Protein AF-A0A9P1GK70-F1 (afdb_monomer_lite)

Sequence (331 aa):
MDWARSKFSSMKSAGFKAVKWSSSSTKEGAVSAPHPIPPGKENMPCPINGMFLSKEAEEAKNELENDPDIVKEKQHFSEQALVMAPMAPPTSFIPMQVIHGAHTPSEATRRLVEKVGMEKLRRFTGLFYERCFVDPHLDQFIAEHSEPHAERFANWIAEKLGFGTPWTQERRTRPKRYPKKFMHFGDETMQVSHDRSTAHFAAWYSPKREAQHMGQKFQPEDARNWMRLHFWAARETGLYDEHPDFMDYYERFIGHFVSIYSSKSPPFTRESARWSADPENLQRYHQAGNRMDILGKNIDQELLLLPAEERSYTGSRHDNPLWPYNREALR

pLDDT: mean 81.15, std 21.69, range [26.2, 98.81]

Foldseek 3Di:
DDDDDDDDDDDDDDDDDDDDDDDDDDDDDDDDDPDDDPPPCPPPDDVVLPQAPPPVLVVLLVLLCPQPQNVVLVCVVPDDDDDADDDDDPPDQDFFDADPLHTDAHPVLLVLDVQCDLVLQLQLLVQLVVLLCQALLSVLLPQDSPDSRSNLVSQVSNVSNPNPRSNVVCLVCVVVVDPFDWDDRNPDIDGAPSDDSRSQQCSLQRPSDDPVRRSPFDELLNLLLSLLSSLLSCVVSCCCPSRVSNVLVVLLVSLQVVCSRYQLNSLCSVVSNVLSVDVVSVVVCVVVSNYHPCPPDDSVVVLVVGDPQSSPDRHSPDPDSCGPRPCVVVD

Radius of gyration: 23.43 Å; chains: 1; bounding box: 73×50×62 Å

Structure (mmCIF, N/CA/C/O backbone):
data_AF-A0A9P1GK70-F1
#
_entry.id   AF-A0A9P1GK70-F1
#
loop_
_atom_site.group_PDB
_atom_site.id
_atom_site.type_symbol
_atom_site.label_atom_id
_atom_site.label_alt_id
_atom_site.label_comp_id
_atom_site.label_asym_id
_atom_site.label_entity_id
_atom_site.label_seq_id
_atom_site.pdbx_PDB_ins_code
_atom_site.Cartn_x
_atom_site.Cartn_y
_atom_site.Cartn_z
_atom_site.occupancy
_atom_site.B_iso_or_equiv
_atom_site.auth_seq_id
_atom_site.auth_comp_id
_atom_site.auth_asym_id
_atom_site.auth_atom_id
_atom_site.pdbx_PDB_model_num
ATOM 1 N N . MET A 1 1 ? -17.581 -27.622 -21.144 1.00 38.41 1 MET A N 1
ATOM 2 C CA . MET A 1 1 ? -17.265 -27.451 -19.707 1.00 38.41 1 MET A CA 1
ATOM 3 C C . MET A 1 1 ? -18.360 -26.569 -19.139 1.00 38.41 1 MET A C 1
ATOM 5 O O . MET A 1 1 ? -18.236 -25.353 -19.091 1.00 38.41 1 MET A O 1
ATOM 9 N N . ASP A 1 2 ? -19.485 -27.223 -18.859 1.00 36.84 2 ASP A N 1
ATOM 10 C CA . ASP A 1 2 ? -20.796 -26.647 -18.569 1.00 36.84 2 ASP A CA 1
ATOM 11 C C . ASP A 1 2 ? -21.064 -26.656 -17.067 1.00 36.84 2 ASP A C 1
ATOM 13 O O . ASP A 1 2 ? -21.679 -27.580 -16.538 1.00 36.84 2 ASP A O 1
ATOM 17 N N . TRP A 1 3 ? -20.590 -25.627 -16.365 1.00 26.20 3 TRP A N 1
ATOM 18 C CA . TRP A 1 3 ? -20.937 -25.422 -14.959 1.00 26.20 3 TRP A CA 1
ATOM 19 C C . TRP A 1 3 ? -20.797 -23.951 -14.545 1.00 26.20 3 TRP A C 1
ATOM 21 O O . TRP A 1 3 ? -19.926 -23.622 -13.757 1.00 26.20 3 TRP A O 1
ATOM 31 N N . ALA A 1 4 ? -21.608 -23.041 -15.111 1.00 32.78 4 ALA A N 1
ATOM 32 C CA . ALA A 1 4 ? -21.798 -21.681 -14.555 1.00 32.78 4 ALA A CA 1
ATOM 33 C C . ALA A 1 4 ? -22.953 -20.875 -15.202 1.00 32.78 4 ALA A C 1
ATOM 35 O O . ALA A 1 4 ? -22.825 -19.678 -15.453 1.00 32.78 4 ALA A O 1
ATOM 36 N N . ARG A 1 5 ? -24.110 -21.487 -15.490 1.00 34.25 5 ARG A N 1
ATOM 37 C CA . ARG A 1 5 ? -25.327 -20.738 -15.877 1.00 34.25 5 ARG A CA 1
ATOM 38 C C . ARG A 1 5 ? -26.573 -21.326 -15.229 1.00 34.25 5 ARG A C 1
ATOM 40 O O . ARG A 1 5 ? -27.332 -22.024 -15.883 1.00 34.25 5 ARG A O 1
ATOM 47 N N . SER A 1 6 ? -26.794 -21.041 -13.950 1.00 30.48 6 SER A N 1
ATOM 48 C CA . SER A 1 6 ? -28.139 -21.073 -13.360 1.00 30.48 6 SER A CA 1
ATOM 49 C C . SER A 1 6 ? -28.103 -20.512 -11.944 1.00 30.48 6 SER A C 1
ATOM 51 O O . SER A 1 6 ? -27.596 -21.170 -11.041 1.00 30.48 6 SER A O 1
ATOM 53 N N . LYS A 1 7 ? -28.616 -19.288 -11.788 1.00 36.09 7 LYS A N 1
ATOM 54 C CA . LYS A 1 7 ? -29.364 -18.751 -10.634 1.00 36.09 7 LYS A CA 1
ATOM 55 C C . LYS A 1 7 ? -29.235 -17.234 -10.646 1.00 36.09 7 LYS A C 1
ATOM 57 O O . LYS A 1 7 ? -28.286 -16.712 -10.097 1.00 36.09 7 LYS A O 1
ATOM 62 N N . PHE A 1 8 ? -30.175 -16.555 -11.297 1.00 31.02 8 PHE A N 1
ATOM 63 C CA . PHE A 1 8 ? -30.737 -15.267 -10.867 1.00 31.02 8 PHE A CA 1
ATOM 64 C C . PHE A 1 8 ? -31.883 -14.924 -11.827 1.00 31.02 8 PHE A C 1
ATOM 66 O O . PHE A 1 8 ? -31.759 -14.133 -12.753 1.00 31.02 8 PHE A O 1
ATOM 73 N N . SER A 1 9 ? -33.010 -15.607 -11.642 1.00 30.14 9 SER A N 1
ATOM 74 C CA . SER A 1 9 ? -34.296 -15.187 -12.193 1.00 30.14 9 SER A CA 1
ATOM 75 C C . SER A 1 9 ? -35.381 -15.678 -11.250 1.00 30.14 9 SER A C 1
ATOM 77 O O . SER A 1 9 ? -35.743 -16.848 -11.286 1.00 30.14 9 SER A O 1
ATOM 79 N N . SER A 1 10 ? -35.793 -14.812 -10.324 1.00 32.03 10 SER A N 1
ATOM 80 C CA . SER A 1 10 ? -37.139 -14.760 -9.740 1.00 32.03 10 SER A CA 1
ATOM 81 C C . SER A 1 10 ? -37.108 -13.878 -8.492 1.00 32.03 10 SER A C 1
ATOM 83 O O . SER A 1 10 ? -36.739 -14.329 -7.414 1.00 32.03 10 SER A O 1
ATOM 85 N N . MET A 1 11 ? -37.498 -12.614 -8.649 1.00 31.23 11 MET A N 1
ATOM 86 C CA . MET A 1 11 ? -38.238 -11.874 -7.625 1.00 31.23 11 MET A CA 1
ATOM 87 C C . MET A 1 11 ? -38.873 -10.656 -8.298 1.00 31.23 11 MET A C 1
ATOM 89 O O . MET A 1 11 ? -38.269 -9.599 -8.460 1.00 31.23 11 MET A O 1
ATOM 93 N N . LYS A 1 12 ? -40.102 -10.858 -8.781 1.00 32.91 12 LYS A N 1
ATOM 94 C CA . LYS A 1 12 ? -40.994 -9.792 -9.231 1.00 32.91 12 LYS A CA 1
ATOM 95 C C . LYS A 1 12 ? -41.753 -9.225 -8.028 1.00 32.91 12 LYS A C 1
ATOM 97 O O . LYS A 1 12 ? -42.258 -9.977 -7.204 1.00 32.91 12 LYS A O 1
ATOM 102 N N . SER A 1 13 ? -41.873 -7.898 -8.038 1.00 37.56 13 SER A N 1
ATOM 103 C CA . SER A 1 13 ? -43.011 -7.097 -7.567 1.00 37.56 13 SER A CA 1
ATOM 104 C C . SER A 1 13 ? -43.531 -7.325 -6.141 1.00 37.56 13 SER A C 1
ATOM 106 O O . SER A 1 13 ? -44.441 -8.121 -5.922 1.00 37.56 13 SER A O 1
ATOM 108 N N . ALA A 1 14 ? -43.094 -6.468 -5.218 1.00 34.09 14 ALA A N 1
ATOM 109 C CA . ALA A 1 14 ? -43.912 -6.038 -4.087 1.00 34.09 14 ALA A CA 1
ATOM 110 C C . ALA A 1 14 ? -44.027 -4.506 -4.127 1.00 34.09 14 ALA A C 1
ATOM 112 O O . ALA A 1 14 ? -43.024 -3.794 -4.160 1.00 34.09 14 ALA A O 1
ATOM 113 N N . GLY A 1 15 ? -45.263 -4.014 -4.230 1.00 33.22 15 GLY A N 1
ATOM 114 C CA . GLY A 1 15 ? -45.589 -2.600 -4.391 1.00 33.22 15 GLY A CA 1
ATOM 115 C C . GLY A 1 15 ? -45.274 -1.766 -3.150 1.00 33.22 15 GLY A C 1
ATOM 116 O O . GLY A 1 15 ? -45.684 -2.103 -2.041 1.00 33.22 15 GLY A O 1
ATOM 117 N N . PHE A 1 16 ? -44.605 -0.635 -3.359 1.00 30.20 16 PHE A N 1
ATOM 118 C CA . PHE A 1 16 ? -44.442 0.400 -2.344 1.00 30.20 16 PHE A CA 1
ATOM 119 C C . PHE A 1 16 ? -45.663 1.328 -2.345 1.00 30.20 16 PHE A C 1
ATOM 121 O O . PHE A 1 16 ? -45.935 2.022 -3.324 1.00 30.20 16 PHE A O 1
ATOM 128 N N . LYS A 1 17 ? -46.400 1.350 -1.229 1.00 34.56 17 LYS A N 1
ATOM 129 C CA . LYS A 1 17 ? -47.364 2.413 -0.919 1.00 34.56 17 LYS A CA 1
ATOM 130 C C . LYS A 1 17 ? -46.597 3.621 -0.380 1.00 34.56 17 LYS A C 1
ATOM 132 O O . LYS A 1 17 ? -45.796 3.483 0.539 1.00 34.56 17 LYS A O 1
ATOM 137 N N . ALA A 1 18 ? -46.867 4.798 -0.938 1.00 33.56 18 ALA A N 1
ATOM 138 C CA . ALA A 1 18 ? -46.331 6.062 -0.451 1.00 33.56 18 ALA A CA 1
ATOM 139 C C . ALA A 1 18 ? -46.864 6.363 0.961 1.00 33.56 18 ALA A C 1
ATOM 141 O O . ALA A 1 18 ? -48.073 6.493 1.164 1.00 33.56 18 ALA A O 1
ATOM 142 N N . VAL A 1 19 ? -45.958 6.485 1.932 1.00 34.78 19 VAL A N 1
ATOM 143 C CA . VAL A 1 19 ? -46.264 6.967 3.282 1.00 34.78 19 VAL A CA 1
ATOM 144 C C . VAL A 1 19 ? -46.173 8.492 3.263 1.00 34.78 19 VAL A C 1
ATOM 146 O O . VAL A 1 19 ? -45.113 9.056 3.004 1.00 34.78 19 VAL A O 1
ATOM 149 N N . LYS A 1 20 ? -47.300 9.167 3.512 1.00 33.44 20 LYS A N 1
ATOM 150 C CA . LYS A 1 20 ? -47.340 10.612 3.773 1.00 33.44 20 LYS A CA 1
ATOM 151 C C . LYS A 1 20 ? -46.686 10.885 5.126 1.00 33.44 20 LYS A C 1
ATOM 153 O O . LYS A 1 20 ? -47.154 10.380 6.142 1.00 33.44 20 LYS A O 1
ATOM 158 N N . TRP A 1 21 ? -45.642 11.704 5.131 1.00 29.02 21 TRP A N 1
ATOM 159 C CA . TRP A 1 21 ? -45.018 12.207 6.350 1.00 29.02 21 TRP A CA 1
ATOM 160 C C . TRP A 1 21 ? -45.688 13.531 6.733 1.00 29.02 21 TRP A C 1
ATOM 162 O O . TRP A 1 21 ? -45.595 14.514 6.000 1.00 29.02 21 TRP A O 1
ATOM 172 N N . SER A 1 22 ? -46.428 13.541 7.842 1.00 34.69 22 SER A N 1
ATOM 173 C CA . SER A 1 22 ? -46.956 14.764 8.449 1.00 34.69 22 SER A CA 1
ATOM 174 C C . SER A 1 22 ? -45.917 15.327 9.413 1.00 34.69 22 SER A C 1
ATOM 176 O O . SER A 1 22 ? -45.564 14.669 10.391 1.00 34.69 22 SER A O 1
ATOM 178 N N . SER A 1 23 ? -45.444 16.543 9.161 1.00 33.72 23 SER A N 1
ATOM 179 C CA . SER A 1 23 ? -44.551 17.274 10.057 1.00 33.72 23 SER A CA 1
ATOM 180 C C . SER A 1 23 ? -45.315 17.757 11.295 1.00 33.72 23 SER A C 1
ATOM 182 O O . SER A 1 23 ? -46.017 18.768 11.239 1.00 33.72 23 SER A O 1
ATOM 184 N N . SER A 1 24 ? -45.187 17.047 12.417 1.00 36.94 24 SER A N 1
ATOM 185 C CA . SER A 1 24 ? -45.578 17.567 13.729 1.00 36.94 24 SER A CA 1
ATOM 186 C C . SER A 1 24 ? -44.394 18.294 14.364 1.00 36.94 24 SER A C 1
ATOM 188 O O . SER A 1 24 ? -43.374 17.684 14.672 1.00 36.94 24 SER A O 1
ATOM 190 N N . SER A 1 25 ? -44.556 19.601 14.557 1.00 42.66 25 SER A N 1
ATOM 191 C CA . SER A 1 25 ? -43.716 20.454 15.398 1.00 42.66 25 SER A CA 1
ATOM 192 C C . SER A 1 25 ? -43.613 19.876 16.817 1.00 42.66 25 SER A C 1
ATOM 194 O O . SER A 1 25 ? -44.620 19.758 17.517 1.00 42.66 25 SER A O 1
ATOM 196 N N . THR A 1 26 ? -42.399 19.526 17.246 1.00 38.50 26 THR A N 1
ATOM 197 C CA . THR A 1 26 ? -42.085 19.201 18.643 1.00 38.50 26 THR A CA 1
ATOM 198 C C . THR A 1 26 ? -41.192 20.274 19.244 1.00 38.50 26 THR A C 1
ATOM 200 O O . THR A 1 26 ? -40.171 20.653 18.678 1.00 38.50 26 THR A O 1
ATOM 203 N N . LYS A 1 27 ? -41.641 20.747 20.405 1.00 42.03 27 LYS A N 1
ATOM 204 C CA . LYS A 1 27 ? -40.999 21.696 21.311 1.00 42.03 27 LYS A CA 1
ATOM 205 C C . LYS A 1 27 ? -39.596 21.228 21.711 1.00 42.03 27 LYS A C 1
ATOM 207 O O . LYS A 1 27 ? -39.387 20.036 21.926 1.00 42.03 27 LYS A O 1
ATOM 212 N N . GLU A 1 28 ? -38.688 22.188 21.857 1.00 42.91 28 GLU A N 1
ATOM 213 C CA . GLU A 1 28 ? -37.341 22.025 22.407 1.00 42.91 28 GLU A CA 1
ATOM 214 C C . GLU A 1 28 ? -37.408 21.418 23.816 1.00 42.91 28 GLU A C 1
ATOM 216 O O . GLU A 1 28 ? -37.731 22.085 24.798 1.00 42.91 28 GLU A O 1
ATOM 221 N N . GLY A 1 29 ? -37.148 20.115 23.900 1.00 36.81 29 GLY A N 1
ATOM 222 C CA . GLY A 1 29 ? -36.834 19.419 25.139 1.00 36.81 29 GLY A CA 1
ATOM 223 C C . GLY A 1 29 ? -35.322 19.281 25.249 1.00 36.81 29 GLY A C 1
ATOM 224 O O . GLY A 1 29 ? -34.674 18.863 24.291 1.00 36.81 29 GLY A O 1
ATOM 225 N N . ALA A 1 30 ? -34.764 19.637 26.405 1.00 44.16 30 ALA A N 1
ATOM 226 C CA . ALA A 1 30 ? -33.358 19.421 26.719 1.00 44.16 30 ALA A CA 1
ATOM 227 C C . ALA A 1 30 ? -32.992 17.943 26.488 1.00 44.16 30 ALA A C 1
ATOM 229 O O . ALA A 1 30 ? -33.536 17.044 27.131 1.00 44.16 30 ALA A O 1
ATOM 230 N N . VAL A 1 31 ? -32.102 17.700 25.527 1.00 39.62 31 VAL A N 1
ATOM 231 C 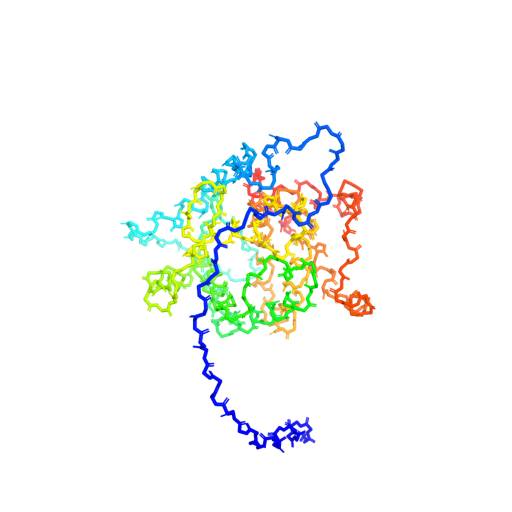CA . VAL A 1 31 ? -31.654 16.360 25.145 1.00 39.62 31 VAL A CA 1
ATOM 232 C C . VAL A 1 31 ? -30.729 15.838 26.244 1.00 39.62 31 VAL A C 1
ATOM 234 O O . VAL A 1 31 ? -29.629 16.346 26.441 1.00 39.62 31 VAL A O 1
ATOM 237 N N . SER A 1 32 ? -31.202 14.839 26.990 1.00 43.12 32 SER A N 1
ATOM 238 C CA . SER A 1 32 ? -30.398 14.086 27.956 1.00 43.12 32 SER A CA 1
ATOM 239 C C . SER A 1 32 ? -29.319 13.277 27.223 1.00 43.12 32 SER A C 1
ATOM 241 O O . SER A 1 32 ? -29.583 12.720 26.155 1.00 43.12 32 SER A O 1
ATOM 243 N N . ALA A 1 33 ? -28.102 13.228 27.772 1.00 49.41 33 ALA A N 1
ATOM 244 C CA . ALA A 1 33 ? -26.997 12.475 27.183 1.00 49.41 33 ALA A CA 1
ATOM 245 C C . ALA A 1 33 ? -27.344 10.970 27.097 1.00 49.41 33 ALA A C 1
ATOM 247 O O . ALA A 1 33 ? -27.871 10.413 28.060 1.00 49.41 33 ALA A O 1
ATOM 248 N N . PRO A 1 34 ? -27.031 10.278 25.986 1.00 59.84 34 PRO A N 1
ATOM 249 C CA . PRO A 1 34 ? -27.441 8.889 25.743 1.00 59.84 34 PRO A CA 1
ATOM 250 C C . PRO A 1 34 ? -26.696 7.836 26.591 1.00 59.84 34 PRO A C 1
ATOM 252 O O . PRO A 1 34 ? -26.803 6.642 26.316 1.00 59.84 34 PRO A O 1
ATOM 255 N N . HIS A 1 35 ? -25.935 8.242 27.611 1.00 55.00 35 HIS A N 1
ATOM 256 C CA . HIS A 1 35 ? -25.178 7.350 28.488 1.00 55.00 35 HIS A CA 1
ATOM 257 C C . HIS A 1 35 ? -25.138 7.876 29.937 1.00 55.00 35 HIS A C 1
ATOM 259 O O . HIS A 1 35 ? -25.219 9.088 30.151 1.00 55.00 35 HIS A O 1
ATOM 265 N N . PRO A 1 36 ? -24.969 6.998 30.947 1.00 68.00 36 PRO A N 1
ATOM 266 C CA . PRO A 1 36 ? -24.839 7.411 32.343 1.00 68.00 36 PRO A CA 1
ATOM 267 C C . PRO A 1 36 ? -23.639 8.350 32.532 1.00 68.00 36 PRO A C 1
ATOM 269 O O . PRO A 1 36 ? -22.527 8.035 32.107 1.00 68.00 36 PRO A O 1
ATOM 272 N N . ILE A 1 37 ? -23.857 9.504 33.164 1.00 60.09 37 ILE A N 1
ATOM 273 C CA . ILE A 1 37 ? -22.785 10.426 33.562 1.00 60.09 37 ILE A CA 1
ATOM 274 C C . ILE A 1 37 ? -22.319 10.006 34.967 1.00 60.09 37 ILE A C 1
ATOM 276 O O . ILE A 1 37 ? -23.167 9.854 35.848 1.00 60.09 37 ILE A O 1
ATOM 280 N N . PRO A 1 38 ? -21.012 9.776 35.202 1.00 72.44 38 PRO A N 1
ATOM 281 C CA . PRO A 1 38 ? -20.502 9.455 36.532 1.00 72.44 38 PRO A CA 1
ATOM 282 C C . PRO A 1 38 ? -20.856 10.551 37.554 1.00 72.44 38 PRO A C 1
ATOM 284 O O . PRO A 1 38 ? -20.782 11.730 37.193 1.00 72.44 38 PRO A O 1
ATOM 287 N N . PRO A 1 39 ? -21.173 10.195 38.816 1.00 75.12 39 PRO A N 1
ATOM 288 C CA . PRO A 1 39 ? -21.492 11.171 39.856 1.00 75.12 39 PRO A CA 1
ATOM 289 C C . PRO A 1 39 ? -20.395 12.236 39.996 1.00 75.12 39 PRO A C 1
ATOM 291 O O . PRO A 1 39 ? -19.219 11.897 40.158 1.00 75.12 39 PRO A O 1
ATOM 294 N N . GLY A 1 40 ? -20.770 13.515 39.928 1.00 81.12 40 GLY A N 1
ATOM 295 C CA . GLY A 1 40 ? -19.860 14.662 40.035 1.00 81.12 40 GLY A CA 1
ATOM 296 C C . GLY A 1 40 ? -19.351 15.231 38.702 1.00 81.12 40 GLY A C 1
ATOM 297 O O . GLY A 1 40 ? -18.450 16.073 38.710 1.00 81.12 40 GLY A O 1
ATOM 298 N N . LYS A 1 41 ? -19.882 14.784 37.554 1.00 70.56 41 LYS A N 1
ATOM 299 C CA . LYS A 1 41 ? -19.530 15.287 36.205 1.00 70.56 41 LYS A CA 1
ATOM 300 C C . LYS A 1 41 ? -20.712 15.879 35.423 1.00 70.56 41 LYS A C 1
ATOM 302 O O . LYS A 1 41 ? -20.596 16.100 34.222 1.00 70.56 41 LYS A O 1
ATOM 307 N N . GLU A 1 42 ? -21.824 16.183 36.083 1.00 83.00 42 GLU A N 1
ATOM 308 C CA . GLU A 1 42 ? -23.116 16.539 35.475 1.00 83.00 42 GLU A CA 1
ATOM 309 C C . GLU A 1 42 ? -23.111 17.872 34.701 1.00 83.00 42 GLU A C 1
ATOM 311 O O . GLU A 1 42 ? -23.977 18.088 33.860 1.00 83.00 42 GLU A O 1
ATOM 316 N N . ASN A 1 43 ? -22.111 18.732 34.929 1.00 64.50 43 ASN A N 1
ATOM 317 C CA . ASN A 1 43 ? -21.939 20.022 34.243 1.00 64.50 43 ASN A CA 1
ATOM 318 C C . ASN A 1 43 ? -20.648 20.106 33.409 1.00 64.50 43 ASN A C 1
ATOM 320 O O . ASN A 1 43 ? -20.290 21.180 32.926 1.00 64.50 43 ASN A O 1
ATOM 324 N N . MET A 1 44 ? -19.910 19.001 33.271 1.00 53.16 44 MET A N 1
ATOM 325 C CA . MET A 1 44 ? -18.724 18.967 32.418 1.00 53.16 44 MET A CA 1
ATOM 326 C C . MET A 1 44 ? -19.175 18.806 30.960 1.00 53.16 44 MET A C 1
ATOM 328 O O . MET A 1 44 ? -20.021 17.949 30.692 1.00 53.16 44 MET A O 1
ATOM 332 N N . PRO A 1 45 ? -18.631 19.588 30.007 1.00 48.31 45 PRO A N 1
ATOM 333 C CA . PRO A 1 45 ? -18.913 19.372 28.595 1.00 48.31 45 PRO A CA 1
ATOM 334 C C . PRO A 1 45 ? -18.576 17.921 28.248 1.00 48.31 45 PRO A C 1
ATOM 336 O O . PRO A 1 45 ? -17.517 17.412 28.622 1.00 48.31 45 PRO A O 1
ATOM 339 N N . CYS A 1 46 ? -19.516 17.235 27.593 1.00 47.62 46 CYS A N 1
ATOM 340 C CA . CYS A 1 46 ? -19.343 15.837 27.230 1.00 47.62 46 CYS A CA 1
ATOM 341 C C . CYS A 1 46 ? -18.038 15.704 26.422 1.00 47.62 46 CYS A C 1
ATOM 343 O O . CYS A 1 46 ? -17.909 16.388 25.404 1.00 47.62 46 CYS A O 1
ATOM 345 N N . PRO A 1 47 ? -17.072 14.857 26.830 1.00 48.88 47 PRO A N 1
ATOM 346 C CA . PRO A 1 47 ? -15.766 14.769 26.169 1.00 48.88 47 PRO A CA 1
ATOM 347 C C . PRO A 1 47 ? -15.860 14.319 24.701 1.00 48.88 47 PRO A C 1
ATOM 349 O O . PRO A 1 47 ? -14.905 14.466 23.949 1.00 48.88 47 PRO A O 1
ATOM 352 N N . ILE A 1 48 ? -17.027 13.826 24.274 1.00 48.75 48 ILE A N 1
ATOM 353 C CA . ILE A 1 48 ? -17.325 13.472 22.883 1.00 48.75 48 ILE A CA 1
ATOM 354 C C . ILE A 1 48 ? -17.514 14.716 21.990 1.00 48.75 48 ILE A C 1
ATOM 356 O O . ILE A 1 48 ? -17.207 14.651 20.806 1.00 48.75 48 ILE A O 1
ATOM 360 N N . ASN A 1 49 ? -17.921 15.869 22.537 1.00 41.25 49 ASN A N 1
ATOM 361 C CA . ASN A 1 49 ? -18.093 17.115 21.769 1.00 41.25 49 ASN A CA 1
ATOM 362 C C . ASN A 1 49 ? -16.819 17.975 21.683 1.00 41.25 49 ASN A C 1
ATOM 364 O O . ASN A 1 49 ? -16.871 19.092 21.182 1.00 41.25 49 ASN A O 1
ATOM 368 N N . GLY A 1 50 ? -15.682 17.468 22.168 1.00 41.34 50 GLY A N 1
ATOM 369 C CA . GLY A 1 50 ? -14.409 18.188 22.217 1.00 41.34 50 GLY A CA 1
ATOM 370 C C . GLY A 1 50 ? -13.246 17.407 21.618 1.00 41.34 50 GLY A C 1
ATOM 371 O O . GLY A 1 50 ? -12.125 17.545 22.104 1.00 41.34 50 GLY A O 1
ATOM 372 N N . MET A 1 51 ? -13.482 16.580 20.590 1.00 44.06 51 MET A N 1
ATOM 373 C CA . MET A 1 51 ? -12.390 16.086 19.743 1.00 44.06 51 MET A CA 1
ATOM 374 C C . MET A 1 51 ? -11.871 17.237 18.876 1.00 44.06 51 MET A C 1
ATOM 376 O O . MET A 1 51 ? -12.079 17.267 17.666 1.00 44.06 51 MET A O 1
ATOM 380 N N . PHE A 1 52 ? -11.177 18.191 19.494 1.00 50.22 52 PHE A N 1
ATOM 381 C CA . PHE A 1 52 ? -10.142 18.923 18.777 1.00 50.22 52 PHE A CA 1
ATOM 382 C C . PHE A 1 52 ? -9.229 17.880 18.123 1.00 50.22 52 PHE A C 1
ATOM 384 O O . PHE A 1 52 ? -8.979 16.828 18.726 1.00 50.22 52 PHE A O 1
ATOM 391 N N . LEU A 1 53 ? -8.763 18.132 16.895 1.00 56.38 53 LEU A N 1
ATOM 392 C CA . LEU A 1 53 ? -7.668 17.343 16.336 1.00 56.38 53 LEU A CA 1
ATOM 393 C C . LEU A 1 53 ? -6.584 17.302 17.407 1.00 56.38 53 LEU A C 1
ATOM 395 O O . LEU A 1 53 ? -6.093 18.349 17.830 1.00 56.38 53 LEU A O 1
ATOM 399 N N . SER A 1 54 ? -6.290 16.110 17.930 1.00 69.31 54 SER A N 1
ATOM 400 C CA . SER A 1 54 ? -5.229 16.006 18.915 1.00 69.31 54 SER A CA 1
ATOM 401 C C . SER A 1 54 ? -3.958 16.532 18.255 1.00 69.31 54 SER A C 1
ATOM 403 O O . SER A 1 54 ? -3.800 16.442 17.032 1.00 69.31 54 SER A O 1
ATOM 405 N N . LYS A 1 55 ? -3.051 17.112 19.038 1.00 77.25 55 LYS A N 1
ATOM 406 C CA . LYS A 1 55 ? -1.789 17.618 18.492 1.00 77.25 55 LYS A CA 1
ATOM 407 C C . LYS A 1 55 ? -1.078 16.535 17.665 1.00 77.25 55 LYS A C 1
ATOM 409 O O . LYS A 1 55 ? -0.528 16.831 16.609 1.00 77.25 55 LYS A O 1
ATOM 414 N N . GLU A 1 56 ? -1.193 15.271 18.080 1.00 73.56 56 GLU A N 1
ATOM 415 C CA . GLU A 1 56 ? -0.666 14.131 17.328 1.00 73.56 56 GLU A CA 1
ATOM 416 C C . GLU A 1 56 ? -1.337 13.944 15.957 1.00 73.56 56 GLU A C 1
ATOM 418 O O . GLU A 1 56 ? -0.667 13.557 15.002 1.00 73.56 56 GLU A O 1
ATOM 423 N N . ALA A 1 57 ? -2.639 14.205 15.826 1.00 73.69 57 ALA A N 1
ATOM 424 C CA . ALA A 1 57 ? -3.355 14.096 14.557 1.00 73.69 57 ALA A CA 1
ATOM 425 C C . ALA A 1 57 ? -3.013 15.222 13.573 1.00 73.69 57 ALA A C 1
ATOM 427 O O . ALA A 1 57 ? -2.929 14.987 12.365 1.00 73.69 57 ALA A O 1
ATOM 428 N N . GLU A 1 58 ? -2.792 16.435 14.077 1.00 79.25 58 GLU A N 1
ATOM 429 C CA . GLU A 1 58 ? -2.333 17.550 13.252 1.00 79.25 58 GLU A CA 1
ATOM 430 C C . GLU A 1 58 ? -0.892 17.316 12.776 1.00 79.25 58 GLU A C 1
ATOM 432 O O . GLU A 1 58 ? -0.605 17.434 11.586 1.00 79.25 58 GLU A O 1
ATOM 437 N N . GLU A 1 59 ? -0.005 16.862 13.666 1.00 82.19 59 GLU A N 1
ATOM 438 C CA . GLU A 1 59 ? 1.351 16.428 13.311 1.00 82.19 59 GLU A CA 1
ATOM 439 C C . GLU A 1 59 ? 1.327 15.277 12.296 1.00 82.19 59 GLU A C 1
ATOM 441 O O . GLU A 1 59 ? 2.048 15.312 11.302 1.00 82.19 59 GLU A O 1
ATOM 446 N N . ALA A 1 60 ? 0.446 14.290 12.480 1.00 76.12 60 ALA A N 1
ATOM 447 C CA . ALA A 1 60 ? 0.253 13.174 11.557 1.00 76.12 60 ALA A CA 1
ATOM 448 C C . ALA A 1 60 ? -0.153 13.618 10.152 1.00 76.12 60 ALA A C 1
ATOM 450 O O . ALA A 1 60 ? 0.390 13.135 9.154 1.00 76.12 60 ALA A O 1
ATOM 451 N N . LYS A 1 61 ? -1.128 14.524 10.079 1.00 81.88 61 LYS A N 1
ATOM 452 C CA . LYS A 1 61 ? -1.587 15.113 8.827 1.00 81.88 61 LYS A CA 1
ATOM 453 C C . LYS A 1 61 ? -0.460 15.912 8.178 1.00 81.88 61 LYS A C 1
ATOM 455 O O . LYS A 1 61 ? -0.211 15.723 6.992 1.00 81.88 61 LYS A O 1
ATOM 460 N N . ASN A 1 62 ? 0.255 16.728 8.949 1.00 84.31 62 ASN A N 1
ATOM 461 C CA . ASN A 1 62 ? 1.378 17.521 8.460 1.00 84.31 62 ASN A CA 1
ATOM 462 C C . ASN A 1 62 ? 2.518 16.636 7.934 1.00 84.31 62 ASN A C 1
ATOM 464 O O . ASN A 1 62 ? 3.055 16.915 6.867 1.00 84.31 62 ASN A O 1
ATOM 468 N N . GLU A 1 63 ? 2.873 15.548 8.620 1.00 83.12 63 GLU A N 1
ATOM 469 C CA . GLU A 1 63 ? 3.862 14.577 8.130 1.00 83.12 63 GLU A CA 1
ATOM 470 C C . GLU A 1 63 ? 3.438 13.964 6.792 1.00 83.12 63 GLU A C 1
ATOM 472 O O . GLU A 1 63 ? 4.235 13.910 5.857 1.00 83.12 63 GLU A O 1
ATOM 477 N N . LEU A 1 64 ? 2.172 13.549 6.680 1.00 82.75 64 LEU A N 1
ATOM 478 C CA . LEU A 1 64 ? 1.631 12.983 5.449 1.00 82.75 64 LEU A CA 1
ATOM 479 C C . LEU A 1 64 ? 1.602 14.027 4.323 1.00 82.75 64 LEU A C 1
ATOM 481 O O . LEU A 1 64 ? 1.953 13.738 3.186 1.00 82.75 64 LEU A O 1
ATOM 485 N N . GLU A 1 65 ? 1.196 15.260 4.608 1.00 85.88 65 GLU A N 1
ATOM 486 C CA . GLU A 1 65 ? 1.110 16.322 3.605 1.00 85.88 65 GLU A CA 1
ATOM 487 C C . GLU A 1 65 ? 2.472 16.803 3.095 1.00 85.88 65 GLU A C 1
ATOM 489 O O . GLU A 1 65 ? 2.530 17.279 1.956 1.00 85.88 65 GLU A O 1
ATOM 494 N N . ASN A 1 66 ? 3.523 16.649 3.907 1.00 87.31 66 ASN A N 1
ATOM 495 C CA . ASN A 1 66 ? 4.902 17.031 3.599 1.00 87.31 66 ASN A CA 1
ATOM 496 C C . ASN A 1 66 ? 5.768 15.873 3.076 1.00 87.31 66 ASN A C 1
ATOM 498 O O . ASN A 1 66 ? 6.936 16.091 2.749 1.00 87.31 66 ASN A O 1
ATOM 502 N N . ASP A 1 67 ? 5.228 14.656 2.975 1.00 88.94 67 ASP A N 1
ATOM 503 C CA . ASP A 1 67 ? 5.949 13.526 2.394 1.00 88.94 67 ASP A CA 1
ATOM 504 C C . ASP A 1 67 ? 6.374 13.841 0.939 1.00 88.94 67 ASP A C 1
ATOM 506 O O . ASP A 1 67 ? 5.542 14.300 0.147 1.00 88.94 67 ASP A O 1
ATOM 510 N N . PRO A 1 68 ? 7.638 13.597 0.541 1.00 84.00 68 PRO A N 1
ATOM 511 C CA . PRO A 1 68 ? 8.129 13.958 -0.789 1.00 84.00 68 PRO A CA 1
ATOM 512 C C . PRO A 1 68 ? 7.316 13.368 -1.950 1.00 84.00 68 PRO A C 1
ATOM 514 O O . PRO A 1 68 ? 7.124 14.035 -2.971 1.00 84.00 68 PRO A O 1
ATOM 517 N N . ASP A 1 69 ? 6.805 12.140 -1.810 1.00 83.81 69 ASP A N 1
ATOM 518 C CA . ASP A 1 69 ? 5.961 11.496 -2.819 1.00 83.81 69 ASP A CA 1
ATOM 519 C C . ASP A 1 69 ? 4.579 12.166 -2.917 1.00 83.81 69 ASP A C 1
ATOM 521 O O . ASP A 1 69 ? 4.006 12.240 -4.007 1.00 83.81 69 ASP A O 1
ATOM 525 N N . ILE A 1 70 ? 4.044 12.677 -1.803 1.00 82.38 70 ILE A N 1
ATOM 526 C CA . ILE A 1 70 ? 2.778 13.432 -1.742 1.00 82.38 70 ILE A CA 1
ATOM 527 C C . ILE A 1 70 ? 2.954 14.850 -2.287 1.00 82.38 70 ILE A C 1
ATOM 529 O O . ILE A 1 70 ? 2.127 15.321 -3.072 1.00 82.38 70 ILE A O 1
ATOM 533 N N . VAL A 1 71 ? 4.044 15.522 -1.924 1.00 85.44 71 VAL A N 1
ATOM 534 C CA . VAL A 1 71 ? 4.366 16.867 -2.409 1.00 85.44 71 VAL A CA 1
ATOM 535 C C . VAL A 1 71 ? 4.546 16.858 -3.928 1.00 85.44 71 VAL A C 1
ATOM 537 O O . VAL A 1 71 ? 3.923 17.675 -4.611 1.00 85.44 71 VAL A O 1
ATOM 540 N N . LYS A 1 72 ? 5.296 15.894 -4.488 1.00 82.31 72 LYS A N 1
ATOM 541 C CA . LYS A 1 72 ? 5.450 15.758 -5.950 1.00 82.31 72 LYS A CA 1
ATOM 542 C C . LYS A 1 72 ? 4.109 15.521 -6.658 1.00 82.31 72 LYS A C 1
ATOM 544 O O . LYS A 1 72 ? 3.863 16.123 -7.703 1.00 82.31 72 LYS A O 1
ATOM 549 N N . GLU A 1 73 ? 3.214 14.708 -6.085 1.00 81.31 73 GLU A N 1
ATOM 550 C CA . GLU A 1 73 ? 1.856 14.499 -6.622 1.00 81.31 73 GLU A CA 1
ATOM 551 C C . GLU A 1 73 ? 1.023 15.795 -6.645 1.00 81.31 73 GLU A C 1
ATOM 553 O O . GLU A 1 73 ? 0.227 15.999 -7.564 1.00 81.31 73 GLU A O 1
ATOM 558 N N . LYS A 1 74 ? 1.191 16.678 -5.650 1.00 81.69 74 LYS A N 1
ATOM 559 C CA . LYS A 1 74 ? 0.532 17.997 -5.611 1.00 81.69 74 LYS A CA 1
ATOM 560 C C . LYS A 1 74 ? 1.159 18.978 -6.610 1.00 81.69 74 LYS A C 1
ATOM 562 O O . LYS A 1 74 ? 0.434 19.728 -7.254 1.00 81.69 74 LYS A O 1
ATOM 567 N N . GLN A 1 75 ? 2.478 18.949 -6.793 1.00 80.25 75 GLN A N 1
ATOM 568 C CA . GLN A 1 75 ? 3.191 19.824 -7.735 1.00 80.25 75 GLN A CA 1
ATOM 569 C C . GLN A 1 75 ? 2.919 19.479 -9.205 1.00 80.25 75 GLN A C 1
ATOM 571 O O . GLN A 1 75 ? 2.839 20.380 -10.035 1.00 80.25 75 GLN A O 1
ATOM 576 N N . HIS A 1 76 ? 2.681 18.204 -9.535 1.00 66.81 76 HIS A N 1
ATOM 577 C CA . HIS A 1 76 ? 2.283 17.778 -10.888 1.00 66.81 76 HIS A CA 1
ATOM 578 C C . HIS A 1 76 ? 0.944 18.386 -11.358 1.00 66.81 76 HIS A C 1
ATOM 580 O O . HIS A 1 76 ? 0.613 18.367 -12.546 1.00 66.81 76 HIS A O 1
ATOM 586 N N . PHE A 1 77 ? 0.160 18.964 -10.441 1.00 59.53 77 PHE A N 1
ATOM 587 C CA . PHE A 1 77 ? -1.004 19.775 -10.793 1.00 59.53 77 PHE A CA 1
ATOM 588 C C . PHE A 1 77 ? -0.633 21.150 -11.382 1.00 59.53 77 PHE A C 1
ATOM 590 O O . PHE A 1 77 ? -1.486 21.752 -12.031 1.00 59.53 77 PHE A O 1
ATOM 597 N N . SER A 1 78 ? 0.608 21.613 -11.191 1.00 50.59 78 SER A N 1
ATOM 598 C CA . SER A 1 78 ? 1.090 22.955 -11.544 1.00 50.59 78 SER A CA 1
ATOM 599 C C . SER A 1 78 ? 1.983 22.996 -12.790 1.00 50.59 78 SER A C 1
ATOM 601 O O . SER A 1 78 ? 1.919 23.977 -13.522 1.00 50.59 78 SER A O 1
ATOM 603 N N . GLU A 1 79 ? 2.783 21.965 -13.082 1.00 47.00 79 GLU A N 1
ATOM 604 C CA . GLU A 1 79 ? 3.735 21.987 -14.208 1.00 47.00 79 GLU A CA 1
ATOM 605 C C . GLU A 1 79 ? 3.888 20.608 -14.873 1.00 47.00 79 GLU A C 1
ATOM 607 O O . GLU A 1 79 ? 3.934 19.577 -14.202 1.00 47.00 79 GLU A O 1
ATOM 612 N N . GLN A 1 80 ? 3.979 20.588 -16.209 1.00 41.06 80 GLN A N 1
ATOM 613 C CA . GLN A 1 80 ? 4.330 19.407 -17.005 1.00 41.06 80 GLN A CA 1
ATOM 614 C C . GLN A 1 80 ? 5.673 19.637 -17.703 1.00 41.06 80 GLN A C 1
ATOM 616 O O . GLN A 1 80 ? 5.768 20.481 -18.591 1.00 41.06 80 GLN A O 1
ATOM 621 N N . ALA A 1 81 ? 6.680 18.828 -17.375 1.00 36.19 81 ALA A N 1
ATOM 622 C CA . ALA A 1 81 ? 7.851 18.629 -18.223 1.00 36.19 81 ALA A CA 1
ATOM 623 C C . ALA A 1 81 ? 8.306 17.163 -18.145 1.00 36.19 81 ALA A C 1
ATOM 625 O O . ALA A 1 81 ? 8.581 16.633 -17.070 1.00 36.19 81 ALA A O 1
ATOM 626 N N . LEU A 1 82 ? 8.343 16.504 -19.304 1.00 37.75 82 LEU A N 1
ATOM 627 C CA . LEU A 1 82 ? 8.824 15.137 -19.494 1.00 37.75 82 LEU A CA 1
ATOM 628 C C . LEU A 1 82 ? 10.351 15.150 -19.625 1.00 37.75 82 LEU A C 1
ATOM 630 O O . LEU A 1 82 ? 10.881 15.805 -20.519 1.00 37.75 82 LEU A O 1
ATOM 634 N N . VAL A 1 83 ? 11.050 14.379 -18.791 1.00 37.38 83 VAL A N 1
ATOM 635 C CA . VAL A 1 83 ? 12.473 14.066 -18.984 1.00 37.38 83 VAL A CA 1
ATOM 636 C C . VAL A 1 83 ? 12.588 12.566 -19.229 1.00 37.38 83 VAL A C 1
ATOM 638 O O . VAL A 1 83 ? 12.158 11.765 -18.402 1.00 37.38 83 VAL A O 1
ATOM 641 N N . MET A 1 84 ? 13.130 12.180 -20.386 1.00 34.12 84 MET A N 1
ATOM 642 C CA . MET A 1 84 ? 13.367 10.779 -20.742 1.00 34.12 84 MET A CA 1
ATOM 643 C C . MET A 1 84 ? 14.808 10.380 -20.408 1.00 34.12 84 MET A C 1
ATOM 645 O O . MET A 1 84 ? 15.748 11.076 -20.783 1.00 34.12 84 MET A O 1
ATOM 649 N N . ALA A 1 85 ? 14.970 9.244 -19.729 1.00 42.28 85 ALA A N 1
ATOM 650 C CA . ALA A 1 85 ? 16.259 8.626 -19.421 1.00 42.28 85 ALA A CA 1
ATOM 651 C C . ALA A 1 85 ? 16.535 7.419 -20.351 1.00 42.28 85 ALA A C 1
ATOM 653 O O . ALA A 1 85 ? 15.585 6.806 -20.847 1.00 42.28 85 ALA A O 1
ATOM 654 N N . PRO A 1 86 ? 17.811 7.064 -20.602 1.00 39.41 86 PRO A N 1
ATOM 655 C CA . PRO A 1 86 ? 18.189 6.029 -21.565 1.00 39.41 86 PRO A CA 1
ATOM 656 C C . PRO A 1 86 ? 17.930 4.585 -21.089 1.00 39.41 86 PRO A C 1
ATOM 658 O O . PRO A 1 86 ? 17.734 4.305 -19.908 1.00 39.41 86 PRO A O 1
ATOM 661 N N . MET A 1 87 ? 17.917 3.671 -22.065 1.00 40.88 87 MET A N 1
ATOM 662 C CA . MET A 1 87 ? 17.430 2.285 -21.990 1.00 40.88 87 MET A CA 1
ATOM 663 C C . MET A 1 87 ? 18.377 1.292 -21.293 1.00 40.88 87 MET A C 1
ATOM 665 O O . MET A 1 87 ? 19.579 1.310 -21.539 1.00 40.88 87 MET A O 1
ATOM 669 N N . ALA A 1 88 ? 17.804 0.323 -20.563 1.00 43.03 88 ALA A N 1
ATOM 670 C CA . ALA A 1 88 ? 18.479 -0.900 -20.106 1.00 43.03 88 ALA A CA 1
ATOM 671 C C . ALA A 1 88 ? 17.865 -2.175 -20.756 1.00 43.03 88 ALA A C 1
ATOM 673 O O . ALA A 1 88 ? 16.658 -2.182 -21.042 1.00 43.03 88 ALA A O 1
ATOM 674 N N . PRO A 1 89 ? 18.666 -3.232 -21.019 1.00 40.66 89 PRO A N 1
ATOM 675 C CA . PRO A 1 89 ? 18.215 -4.526 -21.558 1.00 40.66 89 PRO A CA 1
ATOM 676 C C . PRO A 1 89 ? 17.560 -5.433 -20.481 1.00 40.66 89 PRO A C 1
ATOM 678 O O . PRO A 1 89 ? 17.667 -5.128 -19.294 1.00 40.66 89 PRO A O 1
ATOM 681 N N . PRO A 1 90 ? 16.846 -6.522 -20.852 1.00 52.72 90 PRO A N 1
ATOM 682 C CA . PRO A 1 90 ? 15.977 -7.271 -19.936 1.00 52.72 90 PRO A CA 1
ATOM 683 C C . PRO A 1 90 ? 16.671 -8.466 -19.246 1.00 52.72 90 PRO A C 1
ATOM 685 O O . PRO A 1 90 ? 17.635 -8.998 -19.780 1.00 52.72 90 PRO A O 1
ATOM 688 N N . THR A 1 91 ? 16.102 -8.878 -18.098 1.00 52.94 91 THR A N 1
ATOM 689 C CA . THR A 1 91 ? 16.526 -9.833 -17.029 1.00 52.94 91 THR A CA 1
ATOM 690 C C . THR A 1 91 ? 17.353 -9.267 -15.874 1.00 52.94 91 THR A C 1
ATOM 692 O O . THR A 1 91 ? 17.581 -9.965 -14.887 1.00 52.94 91 THR A O 1
ATOM 695 N N . SER A 1 92 ? 17.783 -8.007 -15.935 1.00 71.69 92 SER A N 1
ATOM 696 C CA . SER A 1 92 ? 18.471 -7.371 -14.812 1.00 71.69 92 SER A CA 1
ATOM 697 C C . SER A 1 92 ? 17.473 -6.893 -13.763 1.00 71.69 92 SER A C 1
ATOM 699 O O . SER A 1 92 ? 16.498 -6.222 -14.099 1.00 71.69 92 SER A O 1
ATOM 701 N N . PHE A 1 93 ? 17.767 -7.177 -12.496 1.00 83.38 93 PHE A N 1
ATOM 702 C CA . PHE A 1 93 ? 17.220 -6.464 -11.345 1.00 83.38 93 PHE A CA 1
ATOM 703 C C . PHE A 1 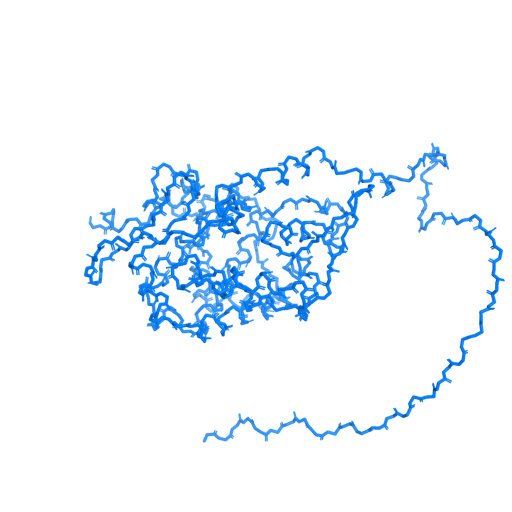93 ? 17.023 -4.971 -11.668 1.00 83.38 93 PHE A C 1
ATOM 705 O O . PHE A 1 93 ? 17.977 -4.275 -12.015 1.00 83.38 93 PHE A O 1
ATOM 712 N N . ILE A 1 94 ? 15.780 -4.485 -11.598 1.00 88.06 94 ILE A N 1
ATOM 713 C CA . ILE A 1 94 ? 15.462 -3.072 -11.846 1.00 88.06 94 ILE A CA 1
ATOM 714 C C . ILE A 1 94 ? 15.584 -2.335 -10.510 1.00 88.06 94 ILE A C 1
ATOM 716 O O . ILE A 1 94 ? 14.784 -2.616 -9.614 1.00 88.06 94 ILE A O 1
ATOM 720 N N . PRO A 1 95 ? 16.563 -1.435 -10.316 1.00 87.12 95 PRO A N 1
ATOM 721 C CA . PRO A 1 95 ? 16.695 -0.696 -9.068 1.00 87.12 95 PRO A CA 1
ATOM 722 C C . PRO A 1 95 ? 15.528 0.280 -8.892 1.00 87.12 95 PRO A C 1
ATOM 724 O O . PRO A 1 95 ? 15.016 0.860 -9.852 1.00 87.12 95 PRO A O 1
ATOM 727 N N . MET A 1 96 ? 15.104 0.474 -7.645 1.00 87.94 96 MET A N 1
ATOM 728 C CA . MET A 1 96 ? 14.127 1.504 -7.312 1.00 87.94 96 MET A CA 1
ATOM 729 C C . MET A 1 96 ? 14.816 2.871 -7.350 1.00 87.94 96 MET A C 1
ATOM 731 O O . MET A 1 96 ? 15.845 3.061 -6.705 1.00 87.94 96 MET A O 1
ATOM 735 N N . GLN A 1 97 ? 14.272 3.818 -8.115 1.00 88.81 97 GLN A N 1
ATOM 736 C CA . GLN A 1 97 ? 14.809 5.176 -8.184 1.00 88.81 97 GLN A CA 1
ATOM 737 C C . GLN A 1 97 ? 14.079 6.053 -7.171 1.00 88.81 97 GLN A C 1
ATOM 739 O O . GLN A 1 97 ? 12.906 6.374 -7.351 1.00 88.81 97 GLN A O 1
ATOM 744 N N . VAL A 1 98 ? 14.780 6.428 -6.103 1.00 86.12 98 VAL A N 1
ATOM 745 C CA . VAL A 1 98 ? 14.278 7.340 -5.072 1.00 86.12 98 VAL A CA 1
ATOM 746 C C . VAL A 1 98 ? 15.158 8.581 -5.081 1.00 86.12 98 VAL A C 1
ATOM 748 O O . VAL A 1 98 ? 16.343 8.513 -4.766 1.00 86.12 98 VAL A O 1
ATOM 751 N N . ILE A 1 99 ? 14.588 9.715 -5.485 1.00 83.38 99 ILE A N 1
ATOM 752 C CA . ILE A 1 99 ? 15.297 10.993 -5.607 1.00 83.38 99 ILE A CA 1
ATOM 753 C C . ILE A 1 99 ? 14.668 11.975 -4.623 1.00 83.38 99 ILE A C 1
ATOM 755 O O . ILE A 1 99 ? 13.491 12.329 -4.764 1.00 83.38 99 ILE A O 1
ATOM 759 N N . HIS A 1 100 ? 15.466 12.412 -3.644 1.00 84.31 100 HIS A N 1
ATOM 760 C CA . HIS A 1 100 ? 15.027 13.240 -2.513 1.00 84.31 100 HIS A CA 1
ATOM 761 C C . HIS A 1 100 ? 13.863 12.604 -1.733 1.00 84.31 100 HIS A C 1
ATOM 763 O O . HIS A 1 100 ? 12.867 13.258 -1.441 1.00 84.31 100 HIS A O 1
ATOM 769 N N . GLY A 1 101 ? 13.962 11.301 -1.453 1.00 79.19 101 GLY A N 1
ATOM 770 C CA . GLY A 1 101 ? 12.963 10.552 -0.681 1.00 79.19 101 GLY A CA 1
ATOM 771 C C . GLY A 1 101 ? 11.688 10.179 -1.442 1.00 79.19 101 GLY A C 1
ATOM 772 O O . GLY A 1 101 ? 10.918 9.373 -0.936 1.00 79.19 101 GLY A O 1
ATOM 773 N N . ALA A 1 102 ? 11.480 10.695 -2.659 1.00 85.44 102 ALA A N 1
ATOM 774 C CA . ALA A 1 102 ? 10.319 10.341 -3.468 1.00 85.44 102 ALA A CA 1
ATOM 775 C C . ALA A 1 102 ? 10.678 9.377 -4.598 1.00 85.44 102 ALA A C 1
ATOM 777 O O . ALA A 1 102 ? 11.716 9.536 -5.255 1.00 85.44 102 ALA A O 1
ATOM 778 N N . HIS A 1 103 ? 9.777 8.442 -4.876 1.00 90.81 103 HIS A N 1
ATOM 779 C CA . HIS A 1 103 ? 9.875 7.561 -6.032 1.00 90.81 103 HIS A CA 1
ATOM 780 C C . HIS A 1 103 ? 9.844 8.354 -7.350 1.00 90.81 103 HIS A C 1
ATOM 782 O O . HIS A 1 103 ? 9.075 9.306 -7.514 1.00 90.81 103 HIS A O 1
ATOM 788 N N . THR A 1 104 ? 10.696 7.952 -8.292 1.00 91.62 104 THR A N 1
ATOM 789 C CA . THR A 1 104 ? 10.729 8.478 -9.659 1.00 91.62 104 THR A CA 1
ATOM 790 C C . THR A 1 104 ? 10.591 7.309 -10.643 1.00 91.62 104 THR A C 1
ATOM 792 O O . THR A 1 104 ? 11.362 6.348 -10.555 1.00 91.62 104 THR A O 1
ATOM 795 N N . PRO A 1 105 ? 9.644 7.352 -11.598 1.00 94.19 105 PRO A N 1
ATOM 796 C CA . PRO A 1 105 ? 9.537 6.318 -12.620 1.00 94.19 105 PRO A CA 1
ATOM 797 C C . PRO A 1 105 ? 10.743 6.340 -13.563 1.00 94.19 105 PRO A C 1
ATOM 799 O O . PRO A 1 105 ? 11.366 7.373 -13.799 1.00 94.19 105 PRO A O 1
ATOM 802 N N . SER A 1 106 ? 11.033 5.190 -14.162 1.00 92.81 106 SER A N 1
ATOM 803 C CA . SER A 1 106 ? 12.065 5.029 -15.184 1.00 92.81 106 SER A CA 1
ATOM 804 C C . SER A 1 106 ? 11.499 4.348 -16.426 1.00 92.81 106 SER A C 1
ATOM 806 O O . SER A 1 106 ? 10.429 3.743 -16.392 1.00 92.81 106 SER A O 1
ATOM 808 N N . GLU A 1 107 ? 12.253 4.375 -17.524 1.00 93.56 107 GLU A N 1
ATOM 809 C CA . GLU A 1 107 ? 11.916 3.612 -18.730 1.00 93.56 107 GLU A CA 1
ATOM 810 C C . GLU A 1 107 ? 11.718 2.115 -18.426 1.00 93.56 107 GLU A C 1
ATOM 812 O O . GLU A 1 107 ? 10.819 1.472 -18.967 1.00 93.56 107 GLU A O 1
ATOM 817 N N . ALA A 1 108 ? 12.529 1.558 -17.521 1.00 93.44 108 ALA A N 1
ATOM 818 C CA . ALA A 1 108 ? 12.434 0.157 -17.129 1.00 93.44 108 ALA A CA 1
ATOM 819 C C . ALA A 1 108 ? 11.128 -0.144 -16.378 1.00 93.44 108 ALA A C 1
ATOM 821 O O . ALA A 1 108 ? 10.451 -1.118 -16.702 1.00 93.44 108 ALA A O 1
ATOM 822 N N . THR A 1 109 ? 10.733 0.707 -15.423 1.00 95.31 109 THR A N 1
ATOM 823 C CA . THR A 1 109 ? 9.470 0.523 -14.684 1.00 95.31 109 THR A CA 1
ATOM 824 C C . THR A 1 109 ? 8.263 0.726 -15.583 1.00 95.31 109 THR A C 1
ATOM 826 O O . THR A 1 109 ? 7.298 -0.025 -15.461 1.00 95.31 109 THR A O 1
ATOM 829 N N . ARG A 1 110 ? 8.346 1.664 -16.538 1.00 96.56 110 ARG A N 1
ATOM 830 C CA . ARG A 1 110 ? 7.293 1.881 -17.533 1.00 96.56 110 ARG A CA 1
ATOM 831 C C . ARG A 1 110 ? 7.056 0.618 -18.354 1.00 96.56 110 ARG A C 1
ATOM 833 O O . ARG A 1 110 ? 5.919 0.182 -18.485 1.00 96.56 110 ARG A O 1
ATOM 840 N N . ARG A 1 111 ? 8.123 -0.027 -18.827 1.00 96.19 111 ARG A N 1
ATOM 841 C CA . ARG A 1 111 ? 8.023 -1.293 -19.573 1.00 96.19 111 ARG A CA 1
ATOM 842 C C . ARG A 1 111 ? 7.428 -2.429 -18.749 1.00 96.19 111 ARG A C 1
ATOM 844 O O . ARG A 1 111 ? 6.727 -3.266 -19.308 1.00 96.19 111 ARG A O 1
ATOM 851 N N . LEU A 1 112 ? 7.706 -2.489 -17.442 1.00 96.12 112 LEU A N 1
ATOM 852 C CA . LEU A 1 112 ? 7.085 -3.492 -16.572 1.00 96.12 112 LEU A CA 1
ATOM 853 C C . LEU A 1 112 ? 5.562 -3.330 -16.562 1.00 96.12 112 LEU A C 1
ATOM 855 O O . LEU A 1 112 ? 4.841 -4.297 -16.793 1.00 96.12 112 LEU A O 1
ATOM 859 N N . VAL A 1 113 ? 5.074 -2.109 -16.339 1.00 97.56 113 VAL A N 1
ATOM 860 C CA . VAL A 1 113 ? 3.630 -1.852 -16.281 1.00 97.56 113 VAL A CA 1
ATOM 861 C C . VAL A 1 113 ? 2.957 -1.890 -17.659 1.00 97.56 113 VAL A C 1
ATOM 863 O O . VAL A 1 113 ? 1.818 -2.337 -17.750 1.00 97.56 113 VAL A O 1
ATOM 866 N N . GLU A 1 114 ? 3.658 -1.535 -18.741 1.00 97.50 114 GLU A N 1
ATOM 867 C CA . GLU A 1 114 ? 3.200 -1.745 -20.126 1.00 97.50 114 GLU A CA 1
ATOM 868 C C . GLU A 1 114 ? 2.937 -3.227 -20.418 1.00 97.50 114 GLU A C 1
ATOM 870 O O . GLU A 1 114 ? 1.906 -3.561 -20.998 1.00 97.50 114 GLU A O 1
ATOM 875 N N . LYS A 1 115 ? 3.841 -4.117 -19.982 1.00 97.31 115 LYS A N 1
ATOM 876 C CA . LYS A 1 115 ? 3.684 -5.570 -20.146 1.00 97.31 115 LYS A CA 1
ATOM 877 C C . LYS A 1 115 ? 2.506 -6.129 -19.350 1.00 97.31 115 LYS A C 1
ATOM 879 O O . LYS A 1 115 ? 1.846 -7.039 -19.835 1.00 97.31 115 LYS A O 1
ATOM 884 N N . VAL A 1 116 ? 2.270 -5.617 -18.141 1.00 98.25 116 VAL A N 1
ATOM 885 C CA . VAL A 1 116 ? 1.128 -6.019 -17.301 1.00 98.25 116 VAL A CA 1
ATOM 886 C C . VAL A 1 116 ? -0.190 -5.513 -17.892 1.00 98.25 116 VAL A C 1
ATOM 888 O O . VAL A 1 116 ? -1.170 -6.250 -17.968 1.00 98.25 116 VAL A O 1
ATOM 891 N N . GLY A 1 117 ? -0.220 -4.254 -18.327 1.00 97.88 117 GLY A N 1
ATOM 892 C CA . GLY A 1 117 ? -1.400 -3.607 -18.886 1.00 97.88 117 GLY A CA 1
ATOM 893 C C . GLY A 1 117 ? -2.438 -3.173 -17.841 1.00 97.88 117 GLY A C 1
ATOM 894 O O . GLY A 1 117 ? -2.580 -3.732 -16.751 1.00 97.88 117 GLY A O 1
ATOM 895 N N . MET A 1 118 ? -3.220 -2.149 -18.194 1.00 98.25 118 MET A N 1
ATOM 896 C CA . MET A 1 118 ? -4.221 -1.554 -17.294 1.00 98.25 118 MET A CA 1
ATOM 897 C C . MET A 1 118 ? -5.368 -2.495 -16.924 1.00 98.25 118 MET A C 1
ATOM 899 O O . MET A 1 118 ? -5.920 -2.382 -15.832 1.00 98.25 118 MET A O 1
ATOM 903 N N . GLU A 1 119 ? -5.759 -3.398 -17.821 1.00 98.38 119 GLU A N 1
ATOM 904 C CA . GLU A 1 119 ? -6.832 -4.357 -17.550 1.00 98.38 119 GLU A CA 1
ATOM 905 C C . GLU A 1 119 ? -6.445 -5.308 -16.412 1.00 98.38 119 GLU A C 1
ATOM 907 O O . GLU A 1 119 ? -7.198 -5.465 -15.449 1.00 98.38 119 GLU A O 1
ATOM 912 N N . LYS A 1 120 ? -5.228 -5.862 -16.474 1.00 98.56 120 LYS A N 1
ATOM 913 C CA . LYS A 1 120 ? -4.681 -6.742 -15.439 1.00 98.56 120 LYS A CA 1
ATOM 914 C C . LYS A 1 120 ? -4.550 -6.009 -14.105 1.00 98.56 120 LYS A C 1
ATOM 916 O O . LYS A 1 120 ? -5.000 -6.540 -13.094 1.00 98.56 120 LYS A O 1
ATOM 921 N N . LEU A 1 121 ? -4.031 -4.772 -14.107 1.00 98.62 121 LEU A N 1
ATOM 922 C CA . LEU A 1 121 ? -3.962 -3.941 -12.897 1.00 98.62 121 LEU A CA 1
ATOM 923 C C . LEU A 1 121 ? -5.341 -3.700 -12.275 1.00 98.62 121 LEU A C 1
ATOM 925 O O . LEU A 1 121 ? -5.479 -3.810 -11.063 1.00 98.62 121 LEU A O 1
ATOM 929 N N . ARG A 1 122 ? -6.369 -3.406 -13.080 1.00 98.62 122 ARG A N 1
ATOM 930 C CA . ARG A 1 122 ? -7.740 -3.201 -12.580 1.00 98.62 122 ARG A CA 1
ATOM 931 C C . ARG A 1 122 ? -8.358 -4.477 -12.026 1.00 98.62 122 ARG A C 1
ATOM 933 O O . ARG A 1 122 ? -9.026 -4.417 -10.999 1.00 98.62 122 ARG A O 1
ATOM 940 N N . ARG A 1 123 ? -8.145 -5.624 -12.679 1.00 98.69 123 ARG A N 1
ATOM 941 C CA . ARG A 1 123 ? -8.604 -6.923 -12.164 1.00 98.69 123 ARG A CA 1
ATOM 942 C C . ARG A 1 123 ? -7.938 -7.233 -10.825 1.00 98.69 123 ARG A C 1
ATOM 944 O O . ARG A 1 123 ? -8.613 -7.646 -9.889 1.00 98.69 123 ARG A O 1
ATOM 951 N N . PHE A 1 124 ? -6.633 -6.992 -10.741 1.00 98.69 124 PHE A N 1
ATOM 952 C CA . PHE A 1 124 ? -5.851 -7.148 -9.524 1.00 98.69 124 PHE A CA 1
ATOM 953 C C . PHE A 1 124 ? -6.381 -6.270 -8.386 1.00 98.69 124 PHE A C 1
ATOM 955 O O . PHE A 1 124 ? -6.766 -6.791 -7.339 1.00 98.69 124 PHE A O 1
ATOM 962 N N . THR A 1 125 ? -6.451 -4.954 -8.585 1.00 98.75 125 THR A N 1
ATOM 963 C CA . THR A 1 125 ? -6.909 -4.043 -7.531 1.00 98.75 125 THR A CA 1
ATOM 964 C C . THR A 1 125 ? -8.390 -4.236 -7.200 1.00 98.75 125 THR A C 1
ATOM 966 O O . THR A 1 125 ? -8.783 -4.019 -6.058 1.00 98.75 125 THR A O 1
ATOM 969 N N . GLY A 1 126 ? -9.210 -4.682 -8.157 1.00 98.69 126 GLY A N 1
ATOM 970 C CA . GLY A 1 126 ? -10.601 -5.083 -7.930 1.00 98.69 126 GLY A CA 1
ATOM 971 C C . GLY A 1 126 ? -10.702 -6.230 -6.934 1.00 98.69 126 GLY A C 1
ATOM 972 O O . GLY A 1 126 ? -11.327 -6.084 -5.886 1.00 98.69 126 GLY A O 1
ATOM 973 N N . LEU A 1 127 ? -9.997 -7.325 -7.216 1.00 98.81 127 LEU A N 1
ATOM 974 C CA . LEU A 1 127 ? -9.971 -8.512 -6.363 1.00 98.81 127 LEU A CA 1
ATOM 975 C C . LEU A 1 127 ? -9.389 -8.230 -4.970 1.00 98.81 127 LEU A C 1
ATOM 977 O O . LEU A 1 127 ? -9.819 -8.817 -3.976 1.00 98.81 127 LEU A O 1
ATOM 981 N N . PHE A 1 128 ? -8.418 -7.319 -4.897 1.00 98.81 128 PHE A N 1
ATOM 982 C CA . PHE A 1 128 ? -7.874 -6.828 -3.637 1.00 98.81 128 PHE A CA 1
ATOM 983 C C . PHE A 1 128 ? -8.949 -6.135 -2.785 1.00 98.81 128 PHE A C 1
ATOM 985 O O . PHE A 1 128 ? -9.154 -6.512 -1.633 1.00 98.81 128 PHE A O 1
ATOM 992 N N . TYR A 1 129 ? -9.685 -5.170 -3.345 1.00 98.62 129 TYR A N 1
ATOM 993 C CA . TYR A 1 129 ? -10.723 -4.470 -2.584 1.00 98.62 129 TYR A CA 1
ATOM 994 C C . TYR A 1 129 ? -11.919 -5.359 -2.239 1.00 98.62 129 TYR A C 1
ATOM 996 O O . TYR A 1 129 ? -12.447 -5.233 -1.138 1.00 98.62 129 TYR A O 1
ATOM 1004 N N . GLU A 1 130 ? -12.295 -6.306 -3.105 1.00 98.56 130 GLU A N 1
ATOM 1005 C CA . GLU A 1 130 ? -13.294 -7.332 -2.769 1.00 98.56 130 GLU A CA 1
ATOM 1006 C C . GLU A 1 130 ? -12.918 -8.093 -1.488 1.00 98.56 130 GLU A C 1
ATOM 1008 O O . GLU A 1 130 ? -13.786 -8.370 -0.662 1.00 98.56 130 GLU A O 1
ATOM 1013 N N . ARG A 1 131 ? -11.622 -8.368 -1.277 1.00 98.50 131 ARG A N 1
ATOM 1014 C CA . ARG A 1 131 ? -11.113 -8.995 -0.045 1.00 98.50 131 ARG A CA 1
ATOM 1015 C C . ARG A 1 131 ? -11.163 -8.054 1.140 1.00 98.50 131 ARG A C 1
ATOM 1017 O O . ARG A 1 131 ? -11.635 -8.450 2.199 1.00 98.50 131 ARG A O 1
ATOM 1024 N N . CYS A 1 132 ? -10.732 -6.808 0.966 1.00 98.56 132 CYS A N 1
ATOM 1025 C CA . CYS A 1 132 ? -10.804 -5.827 2.045 1.00 98.56 132 CYS A CA 1
ATOM 1026 C C . CYS A 1 132 ? -12.240 -5.581 2.525 1.00 98.56 132 CYS A C 1
ATOM 1028 O O . CYS A 1 132 ? -12.437 -5.370 3.714 1.00 98.56 132 CYS A O 1
ATOM 1030 N N . PHE A 1 133 ? -13.237 -5.628 1.633 1.00 98.44 133 PHE A N 1
ATOM 1031 C CA . PHE A 1 133 ? -14.643 -5.423 2.001 1.00 98.44 133 PHE A CA 1
ATOM 1032 C C . PHE A 1 133 ? -15.214 -6.550 2.871 1.00 98.44 133 PHE A C 1
ATOM 1034 O O . PHE A 1 133 ? -16.169 -6.317 3.610 1.00 98.44 133 PHE A O 1
ATOM 1041 N N . VAL A 1 134 ? -14.661 -7.765 2.779 1.00 98.38 134 VAL A N 1
ATOM 1042 C CA . VAL A 1 134 ? -15.098 -8.922 3.581 1.00 98.38 134 VAL A CA 1
ATOM 1043 C C . VAL A 1 134 ? -14.181 -9.218 4.770 1.00 98.38 134 VAL A C 1
ATOM 1045 O O . VAL A 1 134 ? -14.511 -10.092 5.572 1.00 98.38 134 VAL A O 1
ATOM 1048 N N . ASP A 1 135 ? -13.056 -8.508 4.887 1.00 98.62 135 ASP A N 1
ATOM 1049 C CA . ASP A 1 135 ? -12.163 -8.535 6.043 1.00 98.62 135 ASP A CA 1
ATOM 1050 C C . ASP A 1 135 ? -12.675 -7.546 7.106 1.00 98.62 135 ASP A C 1
ATOM 1052 O O . ASP A 1 135 ? -12.622 -6.332 6.885 1.00 98.62 135 ASP A O 1
ATOM 1056 N N . PRO A 1 136 ? -13.152 -8.006 8.278 1.00 98.12 136 PRO A N 1
ATOM 1057 C CA . PRO A 1 136 ? -13.739 -7.113 9.275 1.00 98.12 136 PRO A CA 1
ATOM 1058 C C . PRO A 1 136 ? -12.761 -6.072 9.829 1.00 98.12 136 PRO A C 1
ATOM 1060 O O . PRO A 1 136 ? -13.193 -5.051 10.361 1.00 98.12 136 PRO A O 1
ATOM 1063 N N . HIS A 1 137 ? -11.453 -6.341 9.762 1.00 98.12 137 HIS A N 1
ATOM 1064 C CA . HIS A 1 137 ? -10.429 -5.427 10.253 1.00 98.12 137 HIS A CA 1
ATOM 1065 C C . HIS A 1 137 ? -10.078 -4.362 9.222 1.00 98.12 137 HIS A C 1
ATOM 1067 O O . HIS A 1 137 ? -9.887 -3.216 9.605 1.00 98.12 137 HIS A O 1
ATOM 1073 N N . LEU A 1 138 ? -9.999 -4.685 7.930 1.00 98.38 138 LEU A N 1
ATOM 1074 C CA . LEU A 1 138 ? -9.728 -3.669 6.910 1.00 98.38 138 LEU A CA 1
ATOM 1075 C C . LEU A 1 138 ? -10.970 -2.875 6.504 1.00 98.38 138 LEU A C 1
ATOM 1077 O O . LEU A 1 138 ? -10.843 -1.691 6.182 1.00 98.38 138 LEU A O 1
ATOM 1081 N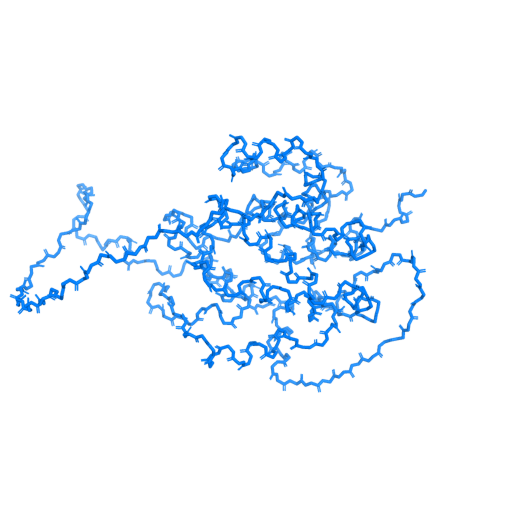 N . ASP A 1 139 ? -12.163 -3.472 6.566 1.00 98.38 139 ASP A N 1
ATOM 1082 C CA . ASP A 1 139 ? -13.397 -2.784 6.178 1.00 98.38 139 ASP A CA 1
ATOM 1083 C C . ASP A 1 139 ? -13.660 -1.517 7.006 1.00 98.38 139 ASP A C 1
ATOM 1085 O O . ASP A 1 139 ? -14.217 -0.534 6.506 1.00 98.38 139 ASP A O 1
ATOM 1089 N N . GLN A 1 140 ? -13.194 -1.488 8.260 1.00 98.00 140 GLN A N 1
ATOM 1090 C CA . GLN A 1 140 ? -13.338 -0.310 9.113 1.00 98.00 140 GLN A CA 1
ATOM 1091 C C . GLN A 1 140 ? -12.647 0.934 8.533 1.00 98.00 140 GLN A C 1
ATOM 1093 O O . GLN A 1 140 ? -13.037 2.049 8.862 1.00 98.00 140 GLN A O 1
ATOM 1098 N N . PHE A 1 141 ? -11.651 0.774 7.657 1.00 97.44 141 PHE A N 1
ATOM 1099 C CA . PHE A 1 141 ? -10.930 1.878 7.014 1.00 97.44 141 PHE A CA 1
ATOM 1100 C C . PHE A 1 141 ? -11.562 2.320 5.686 1.00 97.44 141 PHE A C 1
ATOM 1102 O O . PHE A 1 141 ? -11.123 3.299 5.083 1.00 97.44 141 PHE A O 1
ATOM 1109 N N . ILE A 1 142 ? -12.593 1.614 5.217 1.00 96.25 142 ILE A N 1
ATOM 1110 C CA . ILE A 1 142 ? -13.237 1.849 3.927 1.00 96.25 142 ILE A CA 1
ATOM 1111 C C . ILE A 1 142 ? -14.595 2.493 4.177 1.00 96.25 142 ILE A C 1
ATOM 1113 O O . ILE A 1 142 ? -15.530 1.838 4.630 1.00 96.25 142 ILE A O 1
ATOM 1117 N N . ALA A 1 143 ? -14.723 3.781 3.853 1.00 90.94 143 ALA A N 1
ATOM 1118 C CA . ALA A 1 143 ? -15.957 4.528 4.098 1.00 90.94 143 ALA A CA 1
ATOM 1119 C C . ALA A 1 143 ? -17.164 3.936 3.346 1.00 90.94 143 ALA A C 1
ATOM 1121 O O . ALA A 1 143 ? -18.211 3.693 3.940 1.00 90.94 143 ALA A O 1
ATOM 1122 N N . GLU A 1 144 ? -17.009 3.670 2.046 1.00 92.12 144 GLU A N 1
ATOM 1123 C CA . GLU A 1 144 ? -18.079 3.181 1.170 1.00 92.12 144 GLU A CA 1
ATOM 1124 C C . GLU A 1 144 ? -17.537 2.181 0.145 1.00 92.12 144 GLU A C 1
ATOM 1126 O O . GLU A 1 144 ? -16.535 2.453 -0.515 1.00 92.12 144 GLU A O 1
ATOM 1131 N N . HIS A 1 145 ? -18.229 1.056 -0.047 1.00 95.25 145 HIS A N 1
ATOM 1132 C CA . HIS A 1 145 ? -17.840 0.024 -1.026 1.00 95.25 145 HIS A CA 1
ATOM 1133 C C . HIS A 1 145 ? -18.131 0.416 -2.477 1.00 95.25 145 HIS A C 1
ATOM 1135 O O . HIS A 1 145 ? -17.512 -0.114 -3.392 1.00 95.25 145 HIS A O 1
ATOM 1141 N N . SER A 1 146 ? -19.062 1.346 -2.701 1.00 92.44 146 SER A N 1
ATOM 1142 C CA . SER A 1 146 ? -19.471 1.796 -4.039 1.00 92.44 146 SER A CA 1
ATOM 1143 C C . SER A 1 146 ? -18.492 2.767 -4.698 1.00 92.44 146 SER A C 1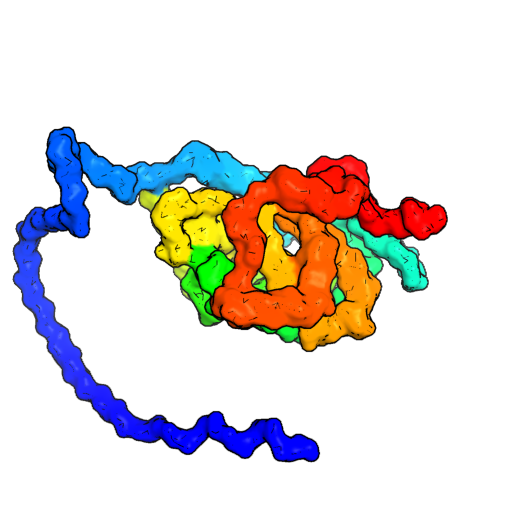
ATOM 1145 O O . SER A 1 146 ? -18.674 3.132 -5.860 1.00 92.44 146 SER A O 1
ATOM 1147 N N . GLU A 1 147 ? -17.484 3.245 -3.970 1.00 90.50 147 GLU A N 1
ATOM 1148 C CA . GLU A 1 147 ? -16.464 4.103 -4.559 1.00 90.50 147 GLU A CA 1
ATOM 1149 C C . GLU A 1 147 ? -15.525 3.313 -5.483 1.00 90.50 147 GLU A C 1
ATOM 1151 O O . GLU A 1 147 ? -15.250 2.137 -5.245 1.00 90.50 147 GLU A O 1
ATOM 1156 N N . PRO A 1 148 ? -14.959 3.959 -6.520 1.00 94.00 148 PRO A N 1
ATOM 1157 C CA . PRO A 1 148 ? -14.082 3.311 -7.494 1.00 94.00 148 PRO A CA 1
ATOM 1158 C C . PRO A 1 148 ? -12.659 3.098 -6.935 1.00 94.00 148 PRO A C 1
ATOM 1160 O O . PRO A 1 148 ? -11.673 3.494 -7.560 1.00 94.00 148 PRO A O 1
ATOM 1163 N N . HIS A 1 149 ? -12.531 2.513 -5.740 1.00 94.31 149 HIS A N 1
ATOM 1164 C CA . HIS A 1 149 ? -11.255 2.303 -5.043 1.00 94.31 149 HIS A CA 1
ATOM 1165 C C . HIS A 1 149 ? -10.249 1.537 -5.903 1.00 94.31 149 HIS A C 1
ATOM 1167 O O . HIS A 1 149 ? -9.113 1.974 -6.083 1.00 94.31 149 HIS A O 1
ATOM 1173 N N . ALA A 1 150 ? -10.705 0.444 -6.515 1.00 96.50 150 ALA A N 1
ATOM 1174 C CA . ALA A 1 150 ? -9.897 -0.388 -7.396 1.00 96.50 150 ALA A CA 1
ATOM 1175 C C . ALA A 1 150 ? -9.365 0.379 -8.617 1.00 96.50 150 ALA A C 1
ATOM 1177 O O . ALA A 1 150 ? -8.173 0.309 -8.923 1.00 96.50 150 ALA A O 1
ATOM 1178 N N . GLU A 1 151 ? -10.223 1.149 -9.297 1.00 96.56 151 GLU A N 1
ATOM 1179 C CA . GLU A 1 151 ? -9.835 1.948 -10.467 1.00 96.56 151 GLU A CA 1
ATOM 1180 C C . GLU A 1 151 ? -8.822 3.031 -10.077 1.00 96.56 151 GLU A C 1
ATOM 1182 O O . GLU A 1 151 ? -7.794 3.191 -10.737 1.00 96.56 151 GLU A O 1
ATOM 1187 N N . ARG A 1 152 ? -9.082 3.734 -8.968 1.00 95.44 152 ARG A N 1
ATOM 1188 C CA . ARG A 1 152 ? -8.192 4.752 -8.397 1.00 95.44 152 ARG A CA 1
ATOM 1189 C C . ARG A 1 152 ? -6.811 4.177 -8.103 1.00 95.44 152 ARG A C 1
ATOM 1191 O O . ARG A 1 152 ? -5.809 4.775 -8.490 1.00 95.44 152 ARG A O 1
ATOM 1198 N N . PHE A 1 153 ? -6.761 3.009 -7.469 1.00 97.31 153 PHE A N 1
ATOM 1199 C CA . PHE A 1 153 ? -5.501 2.380 -7.110 1.00 97.31 153 PHE A CA 1
ATOM 1200 C C . PHE A 1 153 ? -4.732 1.872 -8.339 1.00 97.31 153 PHE A C 1
ATOM 1202 O O . PHE A 1 153 ? -3.535 2.126 -8.452 1.00 97.31 153 PHE A O 1
ATOM 1209 N N . ALA A 1 154 ? -5.414 1.260 -9.314 1.00 98.31 154 ALA A N 1
ATOM 1210 C CA . ALA A 1 154 ? -4.789 0.840 -10.570 1.00 98.31 154 ALA A CA 1
ATOM 1211 C C . ALA A 1 154 ? -4.195 2.031 -11.340 1.00 98.31 154 ALA A C 1
ATOM 1213 O O . ALA A 1 154 ? -3.059 1.960 -11.806 1.00 98.31 154 ALA A O 1
ATOM 1214 N N . ASN A 1 155 ? -4.933 3.143 -11.426 1.00 97.75 155 ASN A N 1
ATOM 1215 C CA . ASN A 1 155 ? -4.452 4.371 -12.059 1.00 97.75 155 ASN A CA 1
ATOM 1216 C C . ASN A 1 155 ? -3.230 4.944 -11.323 1.00 97.75 155 ASN A C 1
ATOM 1218 O O . ASN A 1 155 ? -2.291 5.405 -11.969 1.00 97.75 155 ASN A O 1
ATOM 1222 N N . TRP A 1 156 ? -3.221 4.903 -9.986 1.00 96.62 156 TRP A N 1
ATOM 1223 C CA . TRP A 1 156 ? -2.081 5.364 -9.191 1.00 96.62 156 TRP A CA 1
ATOM 1224 C C . TRP A 1 156 ? -0.835 4.493 -9.407 1.00 96.62 156 TRP A C 1
ATOM 1226 O O . TRP A 1 156 ? 0.236 5.043 -9.648 1.00 96.62 156 TRP A O 1
ATOM 1236 N N . ILE A 1 157 ? -0.970 3.158 -9.408 1.00 97.81 157 ILE A N 1
ATOM 1237 C CA . ILE A 1 157 ? 0.140 2.235 -9.717 1.00 97.81 157 ILE A CA 1
ATOM 1238 C C . ILE A 1 157 ? 0.696 2.539 -11.111 1.00 97.81 157 ILE A C 1
ATOM 1240 O O . ILE A 1 157 ? 1.902 2.696 -11.279 1.00 97.81 157 ILE A O 1
ATOM 1244 N N . ALA A 1 158 ? -0.187 2.654 -12.104 1.00 98.25 158 ALA A N 1
ATOM 1245 C CA . ALA A 1 158 ? 0.198 2.923 -13.480 1.00 98.25 158 ALA A CA 1
ATOM 1246 C C . ALA A 1 158 ? 0.992 4.229 -13.618 1.00 98.25 158 ALA A C 1
ATOM 1248 O O . ALA A 1 158 ? 2.086 4.228 -14.180 1.00 98.25 158 ALA A O 1
ATOM 1249 N N . GLU A 1 159 ? 0.487 5.323 -13.046 1.00 97.31 159 GLU A N 1
ATOM 1250 C CA . GLU A 1 159 ? 1.160 6.622 -13.080 1.00 97.31 159 GLU A CA 1
ATOM 1251 C C . GLU A 1 159 ? 2.502 6.593 -12.334 1.00 97.31 159 GLU A C 1
ATOM 1253 O O . GLU A 1 159 ? 3.515 7.029 -12.882 1.00 97.31 159 GLU A O 1
ATOM 1258 N N . LYS A 1 160 ? 2.552 6.001 -11.130 1.00 95.62 160 LYS A N 1
ATOM 1259 C CA . LYS A 1 160 ? 3.796 5.884 -10.354 1.00 95.62 160 LYS A CA 1
ATOM 1260 C C . LYS A 1 160 ? 4.867 5.076 -11.071 1.00 95.62 160 LYS A C 1
ATOM 1262 O O . LYS A 1 160 ? 6.042 5.372 -10.915 1.00 95.62 160 LYS A O 1
ATOM 1267 N N . LEU A 1 161 ? 4.491 4.096 -11.887 1.00 96.62 161 LEU A N 1
ATOM 1268 C CA . LEU A 1 161 ? 5.447 3.307 -12.664 1.00 96.62 161 LEU A CA 1
ATOM 1269 C C . LEU A 1 161 ? 5.784 3.915 -14.034 1.00 96.62 161 LEU A C 1
ATOM 1271 O O . LEU A 1 161 ? 6.650 3.379 -14.724 1.00 96.62 161 LEU A O 1
ATOM 1275 N N . GLY A 1 162 ? 5.186 5.055 -14.396 1.00 96.44 162 GLY A N 1
ATOM 1276 C CA . GLY A 1 162 ? 5.498 5.817 -15.610 1.00 96.44 162 GLY A CA 1
ATOM 1277 C C . GLY A 1 162 ? 4.547 5.579 -16.787 1.00 96.44 162 GLY A C 1
ATOM 1278 O O . GLY A 1 162 ? 4.851 5.990 -17.907 1.00 96.44 162 GLY A O 1
ATOM 1279 N N . PHE A 1 163 ? 3.402 4.926 -16.570 1.00 96.38 163 PHE A N 1
ATOM 1280 C CA . PHE A 1 163 ? 2.401 4.640 -17.603 1.00 96.38 163 PHE A CA 1
ATOM 1281 C C . PHE A 1 163 ? 1.405 5.794 -17.781 1.00 96.38 163 PHE A C 1
ATOM 1283 O O . PHE A 1 163 ? 0.214 5.691 -17.478 1.00 96.38 163 PHE A O 1
ATOM 1290 N N . GLY A 1 164 ? 1.911 6.922 -18.281 1.00 95.50 164 GLY A N 1
ATOM 1291 C CA . GLY A 1 164 ? 1.107 8.117 -18.537 1.00 95.50 164 GLY A CA 1
ATOM 1292 C C . GLY A 1 164 ? 0.630 8.807 -17.255 1.00 95.50 164 GLY A C 1
ATOM 1293 O O . GLY A 1 164 ? 1.307 8.762 -16.234 1.00 95.50 164 GLY A O 1
ATOM 1294 N N . THR A 1 165 ? -0.523 9.485 -17.325 1.00 96.12 165 THR A N 1
ATOM 1295 C CA . THR A 1 165 ? -1.087 10.272 -16.205 1.00 96.12 165 THR A CA 1
ATOM 1296 C C . THR A 1 165 ? -2.544 9.924 -15.832 1.00 96.12 165 THR A C 1
ATOM 1298 O O . THR A 1 165 ? -3.358 10.829 -15.609 1.00 96.12 165 THR A O 1
ATOM 1301 N N . PRO A 1 166 ? -2.949 8.637 -15.796 1.00 95.88 166 PRO A N 1
ATOM 1302 C CA . PRO A 1 166 ? -4.348 8.270 -15.561 1.00 95.88 166 PRO A CA 1
ATOM 1303 C C . PRO A 1 166 ? -4.866 8.685 -14.173 1.00 95.88 166 PRO A C 1
ATOM 1305 O O . PRO A 1 166 ? -6.045 9.017 -14.038 1.00 95.88 166 PRO A O 1
ATOM 1308 N N . TRP A 1 167 ? -4.015 8.706 -13.142 1.00 94.31 167 TRP A N 1
ATOM 1309 C CA . TRP A 1 167 ? -4.400 9.123 -11.790 1.00 94.31 167 TRP A CA 1
ATOM 1310 C C . TRP A 1 167 ? -4.629 10.629 -11.720 1.00 94.31 167 TRP A C 1
ATOM 1312 O O . TRP A 1 167 ? -5.672 11.084 -11.242 1.00 94.31 167 TRP A O 1
ATOM 1322 N N . THR A 1 168 ? -3.697 11.408 -12.261 1.00 92.94 168 THR A N 1
ATOM 1323 C CA . THR A 1 168 ? -3.808 12.864 -12.344 1.00 92.94 168 THR A CA 1
ATOM 1324 C C . THR A 1 168 ? -5.029 13.280 -13.172 1.00 92.94 168 THR A C 1
ATOM 1326 O O . THR A 1 168 ? -5.783 14.167 -12.762 1.00 92.94 168 THR A O 1
ATOM 1329 N N . GLN A 1 169 ? -5.282 12.626 -14.309 1.00 93.00 169 GLN A N 1
ATOM 1330 C CA . GLN A 1 169 ? -6.448 12.911 -15.155 1.00 93.00 169 GLN A CA 1
ATOM 1331 C C . GLN A 1 169 ? -7.776 12.563 -14.466 1.00 93.00 169 GLN A C 1
ATOM 1333 O O . GLN A 1 169 ? -8.711 13.373 -14.487 1.00 93.00 169 GLN A O 1
ATOM 1338 N N . GLU A 1 170 ? -7.867 11.401 -13.811 1.00 92.00 170 GLU A N 1
ATOM 1339 C CA . GLU A 1 170 ? -9.060 11.027 -13.043 1.00 92.00 170 GLU A CA 1
ATOM 1340 C C . GLU A 1 170 ? -9.308 12.027 -11.909 1.00 92.00 170 GLU A C 1
ATOM 1342 O O . GLU A 1 170 ? -10.413 12.559 -11.804 1.00 92.00 170 GLU A O 1
ATOM 1347 N N . ARG A 1 171 ? -8.281 12.403 -11.136 1.00 90.19 171 ARG A N 1
ATOM 1348 C CA . ARG A 1 171 ? -8.411 13.394 -10.055 1.00 90.19 171 ARG A CA 1
ATOM 1349 C C . ARG A 1 171 ? -8.921 14.749 -10.533 1.00 90.19 171 ARG A C 1
ATOM 1351 O O . ARG A 1 171 ? -9.777 15.335 -9.874 1.00 90.19 171 ARG A O 1
ATOM 1358 N N . ARG A 1 172 ? -8.443 15.239 -11.683 1.00 87.94 172 ARG A N 1
ATOM 1359 C CA . ARG A 1 172 ? -8.919 16.502 -12.285 1.00 87.94 172 ARG A CA 1
ATOM 1360 C C . ARG A 1 172 ? -10.414 16.469 -12.607 1.00 87.94 172 ARG A C 1
ATOM 1362 O O . ARG A 1 172 ? -11.082 17.499 -12.539 1.00 87.94 172 ARG A O 1
ATOM 1369 N N . THR A 1 173 ? -10.949 15.301 -12.957 1.00 85.81 173 THR A N 1
ATOM 1370 C CA . THR A 1 173 ? -12.361 15.132 -13.337 1.00 85.81 173 THR A CA 1
ATOM 1371 C C . THR A 1 173 ? -13.247 14.636 -12.191 1.00 85.81 173 THR A C 1
ATOM 1373 O O . THR A 1 173 ? -14.467 14.794 -12.255 1.00 85.81 173 THR A O 1
ATOM 1376 N N . ARG A 1 174 ? -12.657 14.124 -11.104 1.00 85.81 174 ARG A N 1
ATOM 1377 C CA . ARG A 1 174 ? -13.353 13.561 -9.938 1.00 85.81 174 ARG A CA 1
ATOM 1378 C C . ARG A 1 174 ? -14.439 14.475 -9.353 1.00 85.81 174 ARG A C 1
ATOM 1380 O O . ARG A 1 174 ? -15.542 13.966 -9.163 1.00 85.81 174 ARG A O 1
ATOM 1387 N N . PRO A 1 175 ? -14.227 15.796 -9.149 1.00 80.50 175 PRO A N 1
ATOM 1388 C CA . PRO A 1 175 ? -15.270 16.676 -8.609 1.00 80.50 175 PRO A CA 1
ATOM 1389 C C . PRO A 1 175 ? -16.512 16.805 -9.500 1.00 80.50 175 PRO A C 1
ATOM 1391 O O . PRO A 1 175 ? -17.561 17.216 -9.017 1.00 80.50 175 PRO A O 1
ATOM 1394 N N . LYS A 1 176 ? -16.391 16.495 -10.799 1.00 77.00 176 LYS A N 1
ATOM 1395 C CA . LYS A 1 176 ? -17.519 16.477 -11.742 1.00 77.00 176 LYS A CA 1
ATOM 1396 C C . LYS A 1 176 ? -18.238 15.128 -11.751 1.00 77.00 176 LYS A C 1
ATOM 1398 O O . LYS A 1 176 ? -19.418 15.077 -12.071 1.00 77.00 176 LYS A O 1
ATOM 1403 N N . ARG A 1 177 ? -17.517 14.042 -11.449 1.00 78.38 177 ARG A N 1
ATOM 1404 C CA . ARG A 1 177 ? -18.007 12.659 -11.555 1.00 78.38 177 ARG A CA 1
ATOM 1405 C C . ARG A 1 177 ? -18.602 12.133 -10.249 1.00 78.38 177 ARG A C 1
ATOM 1407 O O . ARG A 1 177 ? -19.482 11.282 -10.304 1.00 78.38 177 ARG A O 1
ATOM 1414 N N . TYR A 1 178 ? -18.143 12.629 -9.101 1.00 80.88 178 TYR A N 1
ATOM 1415 C CA . TYR A 1 178 ? -18.559 12.143 -7.786 1.00 80.88 178 TYR A CA 1
ATOM 1416 C C . TYR A 1 178 ? -18.940 13.297 -6.852 1.00 80.88 178 TYR A C 1
ATOM 1418 O O . TYR A 1 178 ? -18.304 14.355 -6.908 1.00 80.88 178 TYR A O 1
ATOM 1426 N N . PRO A 1 179 ? -19.931 13.100 -5.961 1.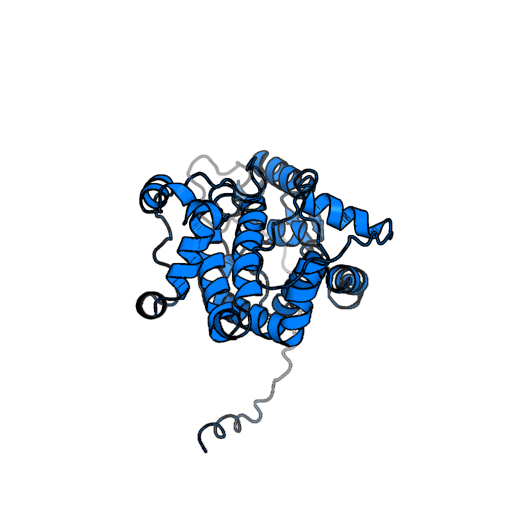00 82.56 179 PRO A N 1
ATOM 1427 C CA . PRO A 1 179 ? -20.228 14.056 -4.904 1.00 82.56 179 PRO A CA 1
ATOM 1428 C C . PRO A 1 179 ? -18.981 14.346 -4.066 1.00 82.56 179 PRO A C 1
ATOM 1430 O O . PRO A 1 179 ? -18.236 13.434 -3.698 1.00 82.56 179 PRO A O 1
ATOM 1433 N N . LYS A 1 180 ? -18.751 15.624 -3.750 1.00 85.62 180 LYS A N 1
ATOM 1434 C CA . LYS A 1 180 ? -17.706 15.999 -2.795 1.00 85.62 180 LYS A CA 1
ATOM 1435 C C . LYS A 1 180 ? -18.074 15.435 -1.426 1.00 85.62 180 LYS A C 1
ATOM 1437 O O . LYS A 1 180 ? -19.195 15.632 -0.965 1.00 85.62 180 LYS A O 1
ATOM 1442 N N . LYS A 1 181 ? -17.119 14.772 -0.783 1.00 86.94 181 LYS A N 1
ATOM 1443 C CA . LYS A 1 181 ? -17.273 14.263 0.578 1.00 86.94 181 LYS A CA 1
ATOM 1444 C C . LYS A 1 181 ? -16.632 15.227 1.551 1.00 86.94 181 LYS A C 1
ATOM 1446 O O . LYS A 1 181 ? -15.503 15.659 1.324 1.00 86.94 181 LYS A O 1
ATOM 1451 N N . PHE A 1 182 ? -17.350 15.537 2.617 1.00 90.31 182 PHE A N 1
ATOM 1452 C CA . PHE A 1 182 ? -16.864 16.363 3.707 1.00 90.31 182 PHE A CA 1
ATOM 1453 C C . PHE A 1 182 ? -16.931 15.558 4.999 1.00 90.31 182 PHE A C 1
ATOM 1455 O O . PHE A 1 182 ? -17.881 14.806 5.207 1.00 90.31 182 PHE A O 1
ATOM 1462 N N . MET A 1 183 ? -15.910 15.699 5.836 1.00 89.75 183 MET A N 1
ATOM 1463 C CA . MET A 1 183 ? -15.879 15.137 7.183 1.00 89.75 183 MET A CA 1
ATOM 1464 C C . MET A 1 183 ? -15.610 16.252 8.188 1.00 89.75 183 MET A C 1
ATOM 1466 O O . MET A 1 183 ? -14.904 17.217 7.878 1.00 89.75 183 MET A O 1
ATOM 1470 N N . HIS A 1 184 ? -16.203 16.102 9.370 1.00 86.94 184 HIS A N 1
ATOM 1471 C CA . HIS A 1 184 ? -16.003 16.993 10.504 1.00 86.94 184 HIS A CA 1
ATOM 1472 C C . HIS A 1 184 ? -14.892 16.446 11.399 1.00 86.94 184 HIS A C 1
ATOM 1474 O O . HIS A 1 184 ? -14.909 15.268 11.762 1.00 86.94 184 HIS A O 1
ATOM 1480 N N . PHE A 1 185 ? -13.945 17.310 11.745 1.00 84.38 185 PHE A N 1
ATOM 1481 C CA . PHE A 1 185 ? -12.809 17.021 12.609 1.00 84.38 185 PHE A CA 1
ATOM 1482 C C . PHE A 1 185 ? -12.774 18.083 13.712 1.00 84.38 185 PHE A C 1
ATOM 1484 O O . PHE A 1 185 ? -12.164 19.140 13.556 1.00 84.38 185 PHE A O 1
ATOM 1491 N N . GLY A 1 186 ? -13.512 17.841 14.797 1.00 83.56 186 GLY A N 1
ATOM 1492 C CA . GLY A 1 186 ? -13.816 18.890 15.771 1.00 83.56 186 GLY A CA 1
ATOM 1493 C C . GLY A 1 186 ? -14.634 20.006 15.122 1.00 83.56 186 GLY A C 1
ATOM 1494 O O . GLY A 1 186 ? -15.656 19.733 14.492 1.00 83.56 186 GLY A O 1
ATOM 1495 N N . ASP A 1 187 ? -14.152 21.244 15.230 1.00 85.12 187 ASP A N 1
ATOM 1496 C CA . ASP A 1 187 ? -14.793 22.428 14.640 1.00 85.12 187 ASP A CA 1
ATOM 1497 C C . ASP A 1 187 ? -14.484 22.611 13.140 1.00 85.12 187 ASP A C 1
ATOM 1499 O O . ASP A 1 187 ? -15.090 23.447 12.464 1.00 85.12 187 ASP A O 1
ATOM 1503 N N . GLU A 1 188 ? -13.553 21.829 12.583 1.00 86.25 188 GLU A N 1
ATOM 1504 C CA . GLU A 1 188 ? -13.163 21.937 11.180 1.00 86.25 188 GLU A CA 1
ATOM 1505 C C . GLU A 1 188 ? -14.008 21.035 10.276 1.00 86.25 188 GLU A C 1
ATOM 1507 O O . GLU A 1 188 ? -14.290 19.878 10.584 1.00 86.25 188 GLU A O 1
ATOM 1512 N N . THR A 1 189 ? -14.373 21.545 9.098 1.00 90.62 189 THR A N 1
ATOM 1513 C CA . THR A 1 189 ? -14.984 20.748 8.024 1.00 90.62 189 THR A CA 1
ATOM 1514 C C . THR A 1 189 ? -14.031 20.694 6.842 1.00 90.62 189 THR A C 1
ATOM 1516 O O . THR A 1 189 ? -13.681 21.730 6.276 1.00 90.62 189 THR A O 1
ATOM 1519 N N . MET A 1 190 ? -13.635 19.492 6.427 1.00 89.38 190 MET A N 1
ATOM 1520 C CA . MET A 1 190 ? -12.656 19.301 5.355 1.00 89.38 190 MET A CA 1
ATOM 1521 C C . MET A 1 190 ? -13.214 18.423 4.242 1.00 89.38 190 MET A C 1
ATOM 1523 O O . MET A 1 190 ? -13.873 17.415 4.497 1.00 89.38 190 MET A O 1
ATOM 1527 N N . GLN A 1 191 ? -12.911 18.782 2.991 1.00 89.31 191 GLN A N 1
ATOM 1528 C CA . GLN A 1 191 ? -13.165 17.902 1.856 1.00 89.31 191 GLN A CA 1
ATOM 1529 C C . GLN A 1 191 ? -12.188 16.719 1.884 1.00 89.31 191 GLN A C 1
ATOM 1531 O O . GLN A 1 191 ? -10.979 16.900 1.756 1.00 89.31 191 GLN A O 1
ATOM 1536 N N . VAL A 1 192 ? -12.709 15.499 1.955 1.00 88.88 192 VAL A N 1
ATOM 1537 C CA . VAL A 1 192 ? -11.909 14.271 2.040 1.00 88.88 192 VAL A CA 1
ATOM 1538 C C . VAL A 1 192 ? -11.968 13.433 0.762 1.00 88.88 192 VAL A C 1
ATOM 1540 O O . VAL A 1 192 ? -12.788 13.679 -0.125 1.00 88.88 192 VAL A O 1
ATOM 1543 N N . SER A 1 193 ? -11.093 12.427 0.664 1.00 84.06 193 SER A N 1
ATOM 1544 C CA . SER A 1 193 ? -11.085 11.410 -0.406 1.00 84.06 193 SER A CA 1
ATOM 1545 C C . SER A 1 193 ? -10.970 11.955 -1.842 1.00 84.06 193 SER A C 1
ATOM 1547 O O . SER A 1 193 ? -11.328 11.295 -2.824 1.00 84.06 193 SER A O 1
ATOM 1549 N N . HIS A 1 194 ? -10.443 13.170 -2.000 1.00 84.25 194 HIS A N 1
ATOM 1550 C CA . HIS A 1 194 ? -10.213 13.799 -3.305 1.00 84.25 194 HIS A CA 1
ATOM 1551 C C . HIS A 1 194 ? -8.769 13.610 -3.804 1.00 84.25 194 HIS A C 1
ATOM 1553 O O . HIS A 1 194 ? -8.490 13.745 -4.998 1.00 84.25 194 HIS A O 1
ATOM 1559 N N . ASP A 1 195 ? -7.867 13.225 -2.907 1.00 87.06 195 ASP A N 1
ATOM 1560 C CA . ASP A 1 195 ? -6.509 12.784 -3.190 1.00 87.06 195 ASP A CA 1
ATOM 1561 C C . ASP A 1 195 ? -6.100 11.645 -2.244 1.00 87.06 195 ASP A C 1
ATOM 1563 O O . ASP A 1 195 ? -6.917 11.138 -1.473 1.00 87.06 195 ASP A O 1
ATOM 1567 N N . ARG A 1 196 ? -4.847 11.199 -2.349 1.00 88.62 196 ARG A N 1
ATOM 1568 C CA . ARG A 1 196 ? -4.321 10.095 -1.546 1.00 88.62 196 ARG A CA 1
ATOM 1569 C C . ARG A 1 196 ? -4.266 10.461 -0.063 1.00 88.62 196 ARG A C 1
ATOM 1571 O O . ARG A 1 196 ? -4.760 9.695 0.758 1.00 88.62 196 ARG A O 1
ATOM 1578 N N . SER A 1 197 ? -3.707 11.618 0.281 1.00 88.62 197 SER A N 1
ATOM 1579 C CA . SER A 1 197 ? -3.500 12.040 1.671 1.00 88.62 197 SER A CA 1
ATOM 1580 C C . SER A 1 197 ? -4.818 12.191 2.421 1.00 88.62 197 SER A C 1
ATOM 1582 O O . SER A 1 197 ? -5.003 11.603 3.483 1.00 88.62 197 SER A O 1
ATOM 1584 N N . THR A 1 198 ? -5.776 12.897 1.823 1.00 90.44 198 THR A N 1
ATOM 1585 C CA . THR A 1 198 ? -7.099 13.117 2.416 1.00 90.44 198 THR A CA 1
ATOM 1586 C C . THR A 1 198 ? -7.948 11.849 2.476 1.00 90.44 198 THR A C 1
ATOM 1588 O O . THR A 1 198 ? -8.809 11.748 3.346 1.00 90.44 198 THR A O 1
ATOM 1591 N N . ALA A 1 199 ? -7.717 10.867 1.597 1.00 91.75 199 ALA A N 1
ATOM 1592 C CA . ALA A 1 199 ? -8.347 9.549 1.703 1.00 91.75 199 ALA A CA 1
ATOM 1593 C C . ALA A 1 199 ? -7.807 8.745 2.900 1.00 91.75 199 ALA A C 1
ATOM 1595 O O . ALA A 1 199 ? -8.588 8.162 3.645 1.00 91.75 199 ALA A O 1
ATOM 1596 N N . HIS A 1 200 ? -6.488 8.745 3.122 1.00 93.75 200 HIS A N 1
ATOM 1597 C CA . HIS A 1 200 ? -5.890 8.049 4.271 1.00 93.75 200 HIS A CA 1
ATOM 1598 C C . HIS A 1 200 ? -6.268 8.739 5.589 1.00 93.75 200 HIS A C 1
ATOM 1600 O O . HIS A 1 200 ? -6.623 8.063 6.549 1.00 93.75 200 HIS A O 1
ATOM 1606 N N . PHE A 1 201 ? -6.296 10.075 5.609 1.00 92.56 201 PHE A N 1
ATOM 1607 C CA . PHE A 1 201 ? -6.779 10.833 6.762 1.00 92.56 201 PHE A CA 1
ATOM 1608 C C . PHE A 1 201 ? -8.249 10.512 7.084 1.00 92.56 201 PHE A C 1
ATOM 1610 O O . PHE A 1 201 ? -8.586 10.248 8.235 1.00 92.56 201 PHE A O 1
ATOM 1617 N N . ALA A 1 202 ? -9.120 10.429 6.071 1.00 93.06 202 ALA A N 1
ATOM 1618 C CA . ALA A 1 202 ? -10.504 9.987 6.260 1.00 93.06 202 ALA A CA 1
ATOM 1619 C C . ALA A 1 202 ? -10.602 8.571 6.844 1.00 93.06 202 ALA A C 1
ATOM 1621 O O . ALA A 1 202 ? -11.417 8.329 7.730 1.00 93.06 202 ALA A O 1
ATOM 1622 N N . ALA A 1 203 ? -9.755 7.648 6.382 1.00 95.69 203 ALA A N 1
ATOM 1623 C CA . ALA A 1 203 ? -9.707 6.286 6.901 1.00 95.69 203 ALA A CA 1
ATOM 1624 C C . ALA A 1 203 ? -9.313 6.242 8.388 1.00 95.69 203 ALA A C 1
ATOM 1626 O O . ALA A 1 203 ? -9.901 5.472 9.150 1.00 95.69 203 ALA A O 1
ATOM 1627 N N . TRP A 1 204 ? -8.384 7.098 8.833 1.00 95.19 204 TRP A N 1
ATOM 1628 C CA . TRP A 1 204 ? -8.013 7.192 10.252 1.00 95.19 204 TRP A CA 1
ATOM 1629 C C . TRP A 1 204 ? -9.201 7.590 11.129 1.00 95.19 204 TRP A C 1
ATOM 1631 O O . TRP A 1 204 ? -9.369 7.059 12.225 1.00 95.19 204 TRP A O 1
ATOM 1641 N N . TYR A 1 205 ? -10.066 8.461 10.625 1.00 94.56 205 TYR A N 1
ATOM 1642 C CA . TYR A 1 205 ? -11.259 8.955 11.316 1.00 94.56 205 TYR A CA 1
ATOM 1643 C C . TYR A 1 205 ? -12.549 8.253 10.896 1.00 94.56 205 TYR A C 1
ATOM 1645 O O . TYR A 1 205 ? -13.642 8.790 11.083 1.00 94.56 205 TYR A O 1
ATOM 1653 N N . SER A 1 206 ? -12.452 7.064 10.308 1.00 95.12 206 SER A N 1
ATOM 1654 C CA . SER A 1 206 ? -13.638 6.345 9.873 1.00 95.12 206 SER A CA 1
ATOM 1655 C C . SER A 1 206 ? -14.562 6.040 11.064 1.00 95.12 206 SER A C 1
ATOM 1657 O O . SER A 1 206 ? -14.100 5.478 12.060 1.00 95.12 206 SER A O 1
ATOM 1659 N N . PRO A 1 207 ? -15.874 6.332 10.965 1.00 93.88 207 PRO A N 1
ATOM 1660 C CA . PRO A 1 207 ? -16.844 6.050 12.026 1.00 93.88 207 PRO A CA 1
ATOM 1661 C C . PRO A 1 207 ? -17.110 4.549 12.216 1.00 93.88 207 PRO A C 1
ATOM 1663 O O . PRO A 1 207 ? -17.804 4.162 13.151 1.00 93.88 207 PRO A O 1
ATOM 1666 N N . LYS A 1 208 ? -16.584 3.695 11.325 1.00 96.19 208 LYS A N 1
ATOM 1667 C CA . LYS A 1 208 ? -16.611 2.237 11.492 1.00 96.19 208 LYS A CA 1
ATOM 1668 C C . LYS A 1 208 ? -15.579 1.738 12.512 1.00 96.19 208 LYS A C 1
ATOM 1670 O O . LYS A 1 208 ? -15.670 0.590 12.937 1.00 96.19 208 LYS A O 1
ATOM 1675 N N . ARG A 1 209 ? -14.578 2.557 12.863 1.00 95.88 209 ARG A N 1
ATOM 1676 C CA . ARG A 1 209 ? -13.557 2.214 13.861 1.00 95.88 209 ARG A CA 1
ATOM 1677 C C . ARG A 1 209 ? -14.117 2.387 15.266 1.00 95.88 209 ARG A C 1
ATOM 1679 O O . ARG A 1 209 ? -14.995 3.212 15.504 1.00 95.88 209 ARG A O 1
ATOM 1686 N N . GLU A 1 210 ? -13.560 1.651 16.220 1.00 93.56 210 GLU A N 1
ATOM 1687 C CA . GLU A 1 210 ? -13.843 1.903 17.632 1.00 93.56 210 GLU A CA 1
ATOM 1688 C C . GLU A 1 210 ? -13.419 3.325 18.019 1.00 93.56 210 GLU A C 1
ATOM 1690 O O . GLU A 1 210 ? -12.352 3.788 17.612 1.00 93.56 210 GLU A O 1
ATOM 1695 N N . ALA A 1 211 ? -14.216 3.996 18.856 1.00 92.81 211 ALA A N 1
ATOM 1696 C CA . ALA A 1 211 ? -13.989 5.395 19.231 1.00 92.81 211 ALA A CA 1
ATOM 1697 C C . ALA A 1 211 ? -12.578 5.655 19.792 1.00 92.81 211 ALA A C 1
ATOM 1699 O O . ALA A 1 211 ? -11.983 6.687 19.504 1.00 92.81 211 ALA A O 1
ATOM 1700 N N . GLN A 1 212 ? -12.017 4.698 20.538 1.00 93.94 212 GLN A N 1
ATOM 1701 C CA . GLN A 1 212 ? -10.663 4.784 21.100 1.00 93.94 212 GLN A CA 1
ATOM 1702 C C . GLN A 1 212 ? -9.537 4.696 20.052 1.00 93.94 212 GLN A C 1
ATOM 1704 O O . GLN A 1 212 ? -8.414 5.116 20.324 1.00 93.94 212 GLN A O 1
ATOM 1709 N N . HIS A 1 213 ? -9.829 4.161 18.864 1.00 93.31 213 HIS A N 1
ATOM 1710 C CA . HIS A 1 213 ? -8.884 4.003 17.757 1.00 93.31 213 HIS A CA 1
ATOM 1711 C C . HIS A 1 213 ? -9.070 5.058 16.655 1.00 93.31 213 HIS A C 1
ATOM 1713 O O . HIS A 1 213 ? -8.218 5.179 15.774 1.00 93.31 213 HIS A O 1
ATOM 1719 N N . MET A 1 214 ? -10.160 5.832 16.678 1.00 92.81 214 MET A N 1
ATOM 1720 C CA . MET A 1 214 ? -10.388 6.911 15.715 1.00 92.81 214 MET A CA 1
ATOM 1721 C C . MET A 1 214 ? -9.275 7.966 15.791 1.00 92.81 214 MET A C 1
ATOM 1723 O O . MET A 1 214 ? -8.827 8.353 16.865 1.00 92.81 214 MET A O 1
ATOM 1727 N N . GLY A 1 215 ? -8.812 8.415 14.626 1.00 91.75 215 GLY A N 1
ATOM 1728 C CA . GLY A 1 215 ? -7.707 9.364 14.478 1.00 91.75 215 GLY A CA 1
ATOM 1729 C C . GLY A 1 215 ? -6.309 8.745 14.567 1.00 91.75 215 GLY A C 1
ATOM 1730 O O . GLY A 1 215 ? -5.341 9.381 14.158 1.00 91.75 215 GLY A O 1
ATOM 1731 N N . GLN A 1 216 ? -6.176 7.493 15.020 1.00 93.69 216 GLN A N 1
ATOM 1732 C CA . GLN A 1 216 ? -4.877 6.819 15.035 1.00 93.69 216 GLN A CA 1
ATOM 1733 C C . GLN A 1 216 ? -4.418 6.476 13.611 1.00 93.69 216 GLN A C 1
ATOM 1735 O O . GLN A 1 216 ? -5.218 6.000 12.796 1.00 93.69 216 GLN A O 1
ATOM 1740 N N . LYS A 1 217 ? -3.118 6.659 13.338 1.00 93.69 217 LYS A N 1
ATOM 1741 C CA . LYS A 1 217 ? -2.461 6.214 12.096 1.00 93.69 217 LYS A CA 1
ATOM 1742 C C . LYS A 1 217 ? -2.577 4.696 11.923 1.00 93.69 217 LYS A C 1
ATOM 1744 O O . LYS A 1 217 ? -2.856 3.974 12.884 1.00 93.69 217 LYS A O 1
ATOM 1749 N N . PHE A 1 218 ? -2.289 4.221 10.712 1.00 95.94 218 PHE A N 1
ATOM 1750 C CA . PHE A 1 218 ? -2.187 2.790 10.441 1.00 95.94 218 PHE A CA 1
ATOM 1751 C C . PHE A 1 218 ? -1.084 2.156 11.287 1.00 95.94 218 PHE A C 1
ATOM 1753 O O . PHE A 1 218 ? 0.088 2.544 11.220 1.00 95.94 218 PHE A O 1
ATOM 1760 N N . GLN A 1 219 ? -1.469 1.163 12.072 1.00 96.38 219 GLN A N 1
ATOM 1761 C CA . GLN A 1 219 ? -0.555 0.351 12.851 1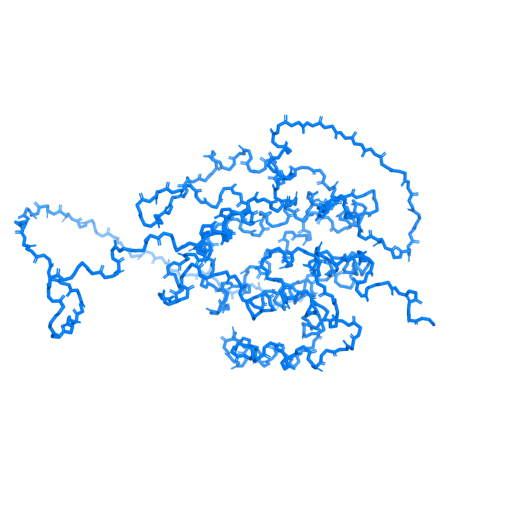.00 96.38 219 GLN A CA 1
ATOM 1762 C C . GLN A 1 219 ? 0.109 -0.712 11.963 1.00 96.38 219 GLN A C 1
ATOM 1764 O O . GLN A 1 219 ? -0.350 -0.975 10.844 1.00 96.38 219 GLN A O 1
ATOM 1769 N N . PRO A 1 220 ? 1.222 -1.317 12.409 1.00 96.75 220 PRO A N 1
ATOM 1770 C CA . PRO A 1 220 ? 1.912 -2.329 11.618 1.00 96.75 220 PRO A CA 1
ATOM 1771 C C . PRO A 1 220 ? 1.036 -3.524 11.228 1.00 96.75 220 PRO A C 1
ATOM 1773 O O . PRO A 1 220 ? 1.147 -4.041 10.119 1.00 96.75 220 PRO A O 1
ATOM 1776 N N . GLU A 1 221 ? 0.125 -3.945 12.098 1.00 97.31 221 GLU A N 1
ATOM 1777 C CA . GLU A 1 221 ? -0.846 -5.002 11.826 1.00 97.31 221 GLU A CA 1
ATOM 1778 C C . GLU A 1 221 ? -1.860 -4.620 10.735 1.00 97.31 221 GLU A C 1
ATOM 1780 O O . GLU A 1 221 ? -2.204 -5.476 9.917 1.00 97.31 221 GLU A O 1
ATOM 1785 N N . ASP A 1 222 ? -2.271 -3.347 10.651 1.00 98.00 222 ASP A N 1
ATOM 1786 C CA . ASP A 1 222 ? -3.155 -2.843 9.589 1.00 98.00 222 ASP A CA 1
ATOM 1787 C C . ASP A 1 222 ? -2.468 -2.985 8.229 1.00 98.00 222 ASP A C 1
ATOM 1789 O O . ASP A 1 222 ? -3.013 -3.556 7.283 1.00 98.00 222 ASP A O 1
ATOM 1793 N N . ALA A 1 223 ? -1.228 -2.500 8.157 1.00 97.94 223 ALA A N 1
ATOM 1794 C CA . ALA A 1 223 ? -0.413 -2.521 6.953 1.00 97.94 223 ALA A CA 1
ATOM 1795 C C . ALA A 1 223 ? -0.042 -3.949 6.528 1.00 97.94 223 ALA A C 1
ATOM 1797 O O . ALA A 1 223 ? -0.089 -4.271 5.342 1.00 97.94 223 ALA A O 1
ATOM 1798 N N . ARG A 1 224 ? 0.286 -4.833 7.477 1.00 98.06 224 ARG A N 1
ATOM 1799 C CA . ARG A 1 224 ? 0.548 -6.253 7.201 1.00 98.06 224 ARG A CA 1
ATOM 1800 C C . ARG A 1 224 ? -0.703 -6.980 6.706 1.00 98.06 224 ARG A C 1
ATOM 1802 O O . ARG A 1 224 ? -0.600 -7.740 5.746 1.00 98.06 224 ARG A O 1
ATOM 1809 N N . ASN A 1 225 ? -1.876 -6.734 7.299 1.00 98.62 225 ASN A N 1
ATOM 1810 C CA . ASN A 1 225 ? -3.137 -7.311 6.814 1.00 98.62 225 ASN A CA 1
ATOM 1811 C C . ASN A 1 225 ? -3.404 -6.850 5.370 1.00 98.62 225 ASN A C 1
ATOM 1813 O O . ASN A 1 225 ? -3.585 -7.672 4.469 1.00 98.62 225 ASN A O 1
ATOM 1817 N N . TRP A 1 226 ? -3.287 -5.540 5.131 1.00 98.69 226 TRP A N 1
ATOM 1818 C CA . TRP A 1 226 ? -3.401 -4.943 3.802 1.00 98.69 226 TRP A CA 1
ATOM 1819 C C . TRP A 1 226 ? -2.444 -5.602 2.795 1.00 98.69 226 TRP A C 1
ATOM 1821 O O . TRP A 1 226 ? -2.890 -6.068 1.749 1.00 98.69 226 TRP A O 1
ATOM 1831 N N . MET A 1 227 ? -1.151 -5.734 3.126 1.00 98.62 227 MET A N 1
ATOM 1832 C CA . MET A 1 227 ? -0.148 -6.331 2.232 1.00 98.62 227 MET A CA 1
ATOM 1833 C C . MET A 1 227 ? -0.434 -7.806 1.937 1.00 98.62 227 MET A C 1
ATOM 1835 O O . MET A 1 227 ? -0.288 -8.236 0.795 1.00 98.62 227 MET A O 1
ATOM 1839 N N . ARG A 1 228 ? -0.867 -8.588 2.932 1.00 98.75 228 ARG A N 1
ATOM 1840 C CA . ARG A 1 228 ? -1.206 -10.009 2.755 1.00 98.75 228 ARG A CA 1
ATOM 1841 C C . ARG A 1 228 ? -2.363 -10.206 1.777 1.00 98.75 228 ARG A C 1
ATOM 1843 O O . ARG A 1 228 ? -2.238 -11.008 0.852 1.00 98.75 228 ARG A O 1
ATOM 1850 N N . LEU A 1 229 ? -3.453 -9.450 1.933 1.00 98.81 229 LEU A N 1
ATOM 1851 C CA . LEU A 1 229 ? -4.587 -9.507 1.002 1.00 98.81 229 LEU A CA 1
ATOM 1852 C C . LEU A 1 229 ? -4.225 -8.959 -0.383 1.00 98.81 229 LEU A C 1
ATOM 1854 O O . LEU A 1 229 ? -4.673 -9.503 -1.394 1.00 98.81 229 LEU A O 1
ATOM 1858 N N . HIS A 1 230 ? -3.379 -7.929 -0.438 1.00 98.75 230 HIS A N 1
ATOM 1859 C CA . HIS A 1 230 ? -2.864 -7.352 -1.681 1.00 98.75 230 HIS A CA 1
ATOM 1860 C C . HIS A 1 230 ? -2.037 -8.369 -2.471 1.00 98.75 230 HIS A C 1
ATOM 1862 O O . HIS A 1 230 ? -2.353 -8.665 -3.620 1.00 98.75 230 HIS A O 1
ATOM 1868 N N . PHE A 1 231 ? -1.031 -8.997 -1.862 1.00 98.75 231 PHE A N 1
ATOM 1869 C CA . PHE A 1 231 ? -0.222 -10.001 -2.558 1.00 98.75 231 PHE A CA 1
ATOM 1870 C C . PHE A 1 231 ? -1.014 -11.267 -2.900 1.00 98.75 231 PHE A C 1
ATOM 1872 O O . PHE A 1 231 ? -0.798 -11.844 -3.966 1.00 98.75 231 PHE A O 1
ATOM 1879 N N . TRP A 1 232 ? -1.994 -11.655 -2.081 1.00 98.69 232 TRP A N 1
ATOM 1880 C CA . TRP A 1 232 ? -2.899 -12.750 -2.429 1.00 98.69 232 TRP A CA 1
ATOM 1881 C C . TRP A 1 232 ? -3.733 -12.435 -3.682 1.00 98.69 232 TRP A C 1
ATOM 1883 O O . TRP A 1 232 ? -3.771 -13.243 -4.612 1.00 98.69 232 TRP A O 1
ATOM 1893 N N . ALA A 1 233 ? -4.321 -11.239 -3.781 1.00 98.81 233 ALA A N 1
ATOM 1894 C CA . ALA A 1 233 ? -5.036 -10.818 -4.987 1.00 98.81 233 ALA A CA 1
ATOM 1895 C C . ALA A 1 233 ? -4.118 -10.763 -6.226 1.00 98.81 233 ALA A C 1
ATOM 1897 O O . ALA A 1 233 ? -4.530 -11.121 -7.334 1.00 98.81 233 ALA A O 1
ATOM 1898 N N . ALA A 1 234 ? -2.852 -10.368 -6.055 1.00 98.75 234 ALA A N 1
ATOM 1899 C CA . ALA A 1 234 ? -1.871 -10.398 -7.138 1.00 98.75 234 ALA A CA 1
ATOM 1900 C C . ALA A 1 234 ? -1.613 -11.832 -7.641 1.00 98.75 234 ALA A C 1
ATOM 1902 O O . ALA A 1 234 ? -1.518 -12.055 -8.850 1.00 98.75 234 ALA A O 1
ATOM 1903 N N . ARG A 1 235 ? -1.556 -12.822 -6.739 1.00 98.19 235 ARG A N 1
ATOM 1904 C CA . ARG A 1 235 ? -1.405 -14.243 -7.106 1.00 98.19 235 ARG A CA 1
ATOM 1905 C C . ARG A 1 235 ? -2.601 -14.767 -7.880 1.00 98.19 235 ARG A C 1
ATOM 1907 O O . ARG A 1 235 ? -2.426 -15.310 -8.961 1.00 98.19 235 ARG A O 1
ATOM 1914 N N . GLU A 1 236 ? -3.814 -14.546 -7.386 1.00 98.44 236 GLU A N 1
ATOM 1915 C CA . GLU A 1 236 ? -5.028 -15.053 -8.045 1.00 98.44 236 GLU A CA 1
ATOM 1916 C C . GLU A 1 236 ? -5.301 -14.420 -9.408 1.00 98.44 236 GLU A C 1
ATOM 1918 O O . GLU A 1 236 ? -5.978 -14.998 -10.261 1.00 98.44 236 GLU A O 1
ATOM 1923 N N . THR A 1 237 ? -4.770 -13.223 -9.634 1.00 98.62 237 THR A N 1
ATOM 1924 C CA . THR A 1 237 ? -4.820 -12.605 -10.954 1.00 98.62 237 THR A CA 1
ATOM 1925 C C . THR A 1 237 ? -3.705 -13.066 -11.877 1.00 98.62 237 THR A C 1
ATOM 1927 O O . THR A 1 237 ? -3.752 -12.699 -13.044 1.00 98.62 237 THR A O 1
ATOM 1930 N N . GLY A 1 238 ? -2.758 -13.885 -11.415 1.00 98.12 238 GLY A N 1
ATOM 1931 C CA . GLY A 1 238 ? -1.650 -14.422 -12.205 1.00 98.12 238 GLY A CA 1
ATOM 1932 C C . GLY A 1 238 ? -0.458 -13.473 -12.340 1.00 98.12 238 GLY A C 1
ATOM 1933 O O . GLY A 1 238 ? 0.421 -13.735 -13.152 1.00 98.12 238 GLY A O 1
ATOM 1934 N N . LEU A 1 239 ? -0.385 -12.367 -11.580 1.00 98.06 239 LEU A N 1
ATOM 1935 C CA . LEU A 1 239 ? 0.743 -11.425 -11.687 1.00 98.06 239 LEU A CA 1
ATOM 1936 C C . LEU A 1 239 ? 2.083 -12.074 -11.320 1.00 98.06 239 LEU A C 1
ATOM 1938 O O . LEU A 1 239 ? 3.092 -11.771 -11.949 1.00 98.06 239 LEU A O 1
ATOM 1942 N N . TYR A 1 240 ? 2.095 -12.975 -10.336 1.00 96.69 240 TYR A N 1
ATOM 1943 C CA . TYR A 1 240 ? 3.309 -13.690 -9.934 1.00 96.69 240 TYR A CA 1
ATOM 1944 C C . TYR A 1 240 ? 3.817 -14.663 -11.003 1.00 96.69 240 TYR A C 1
ATOM 1946 O O . TYR A 1 240 ? 5.028 -14.768 -11.186 1.00 96.69 240 TYR A O 1
ATOM 1954 N N . ASP A 1 241 ? 2.910 -15.329 -11.716 1.00 95.19 241 ASP A N 1
ATOM 1955 C CA . ASP A 1 241 ? 3.266 -16.369 -12.685 1.00 95.19 241 ASP A CA 1
ATOM 1956 C C . ASP A 1 241 ? 3.534 -15.782 -14.078 1.00 95.19 241 ASP A C 1
ATOM 1958 O O . ASP A 1 241 ? 4.490 -16.159 -14.752 1.00 95.19 241 ASP A O 1
ATOM 1962 N N . GLU A 1 242 ? 2.712 -14.822 -14.510 1.00 97.38 242 GLU A N 1
ATOM 1963 C CA . GLU A 1 242 ? 2.784 -14.222 -15.849 1.00 97.38 242 GLU A CA 1
ATOM 1964 C C . GLU A 1 242 ? 3.748 -13.027 -15.913 1.00 97.38 242 GLU A C 1
ATOM 1966 O O . GLU A 1 242 ? 4.293 -12.721 -16.976 1.00 97.38 242 GLU A O 1
ATOM 1971 N N . HIS A 1 243 ? 3.976 -12.338 -14.787 1.00 96.88 243 HIS A N 1
ATOM 1972 C CA . HIS A 1 243 ? 4.800 -11.127 -14.720 1.00 96.88 243 HIS A CA 1
ATOM 1973 C C . HIS A 1 243 ? 5.773 -11.122 -13.519 1.00 96.88 243 HIS A C 1
ATOM 1975 O O . HIS A 1 243 ? 5.793 -10.160 -12.742 1.00 96.88 243 HIS A O 1
ATOM 1981 N N . PRO A 1 244 ? 6.638 -12.143 -13.367 1.00 94.94 244 PRO A N 1
ATOM 1982 C CA . PRO A 1 244 ? 7.526 -12.269 -12.208 1.00 94.94 244 PRO A CA 1
ATOM 1983 C C . PRO A 1 244 ? 8.495 -11.086 -12.048 1.00 94.94 244 PRO A C 1
ATOM 1985 O O . PRO A 1 244 ? 8.728 -10.639 -10.928 1.00 94.94 244 PRO A O 1
ATOM 1988 N N . ASP A 1 245 ? 8.999 -10.513 -13.148 1.00 93.62 245 ASP A N 1
ATOM 1989 C CA . ASP A 1 245 ? 9.861 -9.319 -13.108 1.00 93.62 245 ASP A CA 1
ATOM 1990 C C . ASP A 1 245 ? 9.120 -8.084 -12.570 1.00 93.62 245 ASP A C 1
ATOM 1992 O O . ASP A 1 245 ? 9.701 -7.255 -11.866 1.00 93.62 245 ASP A O 1
ATOM 1996 N N . PHE A 1 246 ? 7.826 -7.952 -12.898 1.00 96.12 246 PHE A N 1
ATOM 1997 C CA . PHE A 1 246 ? 6.989 -6.893 -12.342 1.00 96.12 246 PHE A CA 1
ATOM 1998 C C . PHE A 1 246 ? 6.806 -7.115 -10.847 1.00 96.12 246 PHE A C 1
ATOM 2000 O O . PHE A 1 246 ? 7.007 -6.172 -10.095 1.00 96.12 246 PHE A O 1
ATOM 2007 N N . MET A 1 247 ? 6.488 -8.336 -10.408 1.00 96.50 247 MET A N 1
ATOM 2008 C CA . MET A 1 247 ? 6.265 -8.615 -8.987 1.00 96.50 247 MET A CA 1
ATOM 2009 C C . MET A 1 247 ? 7.532 -8.477 -8.136 1.00 96.50 247 MET A C 1
ATOM 2011 O O . MET A 1 247 ? 7.452 -7.905 -7.052 1.00 96.50 247 MET A O 1
ATOM 2015 N N . ASP A 1 248 ? 8.706 -8.874 -8.642 1.00 91.81 248 ASP A N 1
ATOM 2016 C CA . ASP A 1 248 ? 9.995 -8.630 -7.972 1.00 91.81 248 ASP A CA 1
ATOM 2017 C C . ASP A 1 248 ? 10.229 -7.133 -7.717 1.00 91.81 248 ASP A C 1
ATOM 2019 O O . ASP A 1 248 ? 10.648 -6.729 -6.629 1.00 91.81 248 ASP A O 1
ATOM 2023 N N . TYR A 1 249 ? 9.935 -6.283 -8.704 1.00 93.44 249 TYR A N 1
ATOM 2024 C CA . TYR A 1 249 ? 9.992 -4.834 -8.526 1.00 93.44 249 TYR A CA 1
ATOM 2025 C C . TYR A 1 249 ? 8.878 -4.325 -7.601 1.00 93.44 249 TYR A C 1
ATOM 2027 O O . TYR A 1 249 ? 9.114 -3.496 -6.721 1.00 93.44 249 TYR A O 1
ATOM 2035 N N . TYR A 1 250 ? 7.659 -4.816 -7.806 1.00 96.00 250 TYR A N 1
ATOM 2036 C CA . TYR A 1 250 ? 6.448 -4.300 -7.190 1.00 96.00 250 TYR A CA 1
ATOM 2037 C C . TYR A 1 250 ? 6.385 -4.580 -5.686 1.00 96.00 250 TYR A C 1
ATOM 2039 O O . TYR A 1 250 ? 5.932 -3.721 -4.937 1.00 96.00 250 TYR A O 1
ATOM 2047 N N . GLU A 1 251 ? 6.912 -5.710 -5.209 1.00 94.69 251 GLU A N 1
ATOM 2048 C CA . GLU A 1 251 ? 7.071 -5.957 -3.770 1.00 94.69 251 GLU A CA 1
ATOM 2049 C C . GLU A 1 251 ? 7.929 -4.872 -3.109 1.00 94.69 251 GLU A C 1
ATOM 2051 O O . GLU A 1 251 ? 7.533 -4.288 -2.104 1.00 94.69 251 GLU A O 1
ATOM 2056 N N . ARG A 1 252 ? 9.071 -4.525 -3.713 1.00 91.81 252 ARG A N 1
ATOM 2057 C CA . ARG A 1 252 ? 9.980 -3.485 -3.196 1.00 91.81 252 ARG A CA 1
ATOM 2058 C C . ARG A 1 252 ? 9.328 -2.109 -3.231 1.00 91.81 252 ARG A C 1
ATOM 2060 O O . ARG A 1 252 ? 9.426 -1.347 -2.273 1.00 91.81 252 ARG A O 1
ATOM 2067 N N . PHE A 1 253 ? 8.620 -1.828 -4.321 1.00 94.31 253 PHE A N 1
ATOM 2068 C CA . PHE A 1 253 ? 7.822 -0.621 -4.487 1.00 94.31 253 PHE A CA 1
ATOM 2069 C C . PHE A 1 253 ? 6.752 -0.490 -3.390 1.00 94.31 253 PHE A C 1
ATOM 2071 O O . PHE A 1 253 ? 6.643 0.564 -2.768 1.00 94.31 253 PHE A O 1
ATOM 2078 N N . ILE A 1 254 ? 6.005 -1.555 -3.084 1.00 95.38 254 ILE A N 1
ATOM 2079 C CA . ILE A 1 254 ? 5.019 -1.548 -1.994 1.00 95.38 254 ILE A CA 1
ATOM 2080 C C . ILE A 1 254 ? 5.695 -1.376 -0.630 1.00 95.38 254 ILE A C 1
ATOM 2082 O O . ILE A 1 254 ? 5.213 -0.583 0.177 1.00 95.38 254 ILE A O 1
ATOM 2086 N N . GLY A 1 255 ? 6.836 -2.027 -0.393 1.00 93.00 255 GLY A N 1
ATOM 2087 C CA . GLY A 1 255 ? 7.613 -1.851 0.837 1.00 93.00 255 GLY A CA 1
ATOM 2088 C C . GLY A 1 255 ? 8.096 -0.411 1.061 1.00 93.00 255 GLY A C 1
ATOM 2089 O O . GLY A 1 255 ? 8.117 0.060 2.197 1.00 93.00 255 GLY A O 1
ATOM 2090 N N . HIS A 1 256 ? 8.424 0.322 -0.009 1.00 91.62 256 HIS A N 1
ATOM 2091 C CA . HIS A 1 256 ? 8.701 1.763 0.066 1.00 91.62 256 HIS A CA 1
ATOM 2092 C C . HIS A 1 256 ? 7.444 2.556 0.417 1.00 91.62 256 HIS A C 1
ATOM 2094 O O . HIS A 1 256 ? 7.447 3.336 1.360 1.00 91.62 256 HIS A O 1
ATOM 2100 N N . PHE A 1 257 ? 6.341 2.352 -0.303 1.00 92.81 257 PHE A N 1
ATOM 2101 C CA . PHE A 1 257 ? 5.140 3.164 -0.092 1.00 92.81 257 PHE A CA 1
ATOM 2102 C C . PHE A 1 257 ? 4.435 2.886 1.238 1.00 92.81 257 PHE A C 1
ATOM 2104 O O . PHE A 1 257 ? 3.845 3.802 1.811 1.00 92.81 257 PHE A O 1
ATOM 2111 N N . VAL A 1 258 ? 4.525 1.666 1.777 1.00 94.06 258 VAL A N 1
ATOM 2112 C CA . VAL A 1 258 ? 3.938 1.345 3.086 1.00 94.06 258 VAL A CA 1
ATOM 2113 C C . VAL A 1 258 ? 4.640 2.092 4.224 1.00 94.06 258 VAL A C 1
ATOM 2115 O O . VAL A 1 258 ? 3.997 2.403 5.225 1.00 94.06 258 VAL A O 1
ATOM 2118 N N . SER A 1 259 ? 5.917 2.468 4.068 1.00 91.44 259 SER A N 1
ATOM 2119 C CA . SER A 1 259 ? 6.657 3.205 5.102 1.00 91.44 259 SER A CA 1
ATOM 2120 C C . SER A 1 259 ? 6.139 4.624 5.328 1.00 91.44 259 SER A C 1
ATOM 2122 O O . SER A 1 259 ? 6.349 5.174 6.407 1.00 91.44 259 SER A O 1
ATOM 2124 N N . ILE A 1 260 ? 5.452 5.199 4.334 1.00 89.38 260 ILE A N 1
ATOM 2125 C CA . ILE A 1 260 ? 4.789 6.509 4.430 1.00 89.38 260 ILE A CA 1
ATOM 2126 C C . ILE A 1 260 ? 3.618 6.434 5.420 1.00 89.38 260 ILE A C 1
ATOM 2128 O O . ILE A 1 260 ? 3.335 7.387 6.140 1.00 89.38 260 ILE A O 1
ATOM 2132 N N . TYR A 1 261 ? 2.944 5.285 5.475 1.00 89.00 261 TYR A N 1
ATOM 2133 C CA . TYR A 1 261 ? 1.728 5.093 6.266 1.00 89.00 261 TYR A CA 1
ATOM 2134 C C . TYR A 1 261 ? 1.985 4.405 7.603 1.00 89.00 261 TYR A C 1
ATOM 2136 O O . TYR A 1 261 ? 1.282 4.673 8.575 1.00 89.00 261 TYR A O 1
ATOM 2144 N N . SER A 1 262 ? 2.986 3.527 7.649 1.00 93.00 262 SER A N 1
ATOM 2145 C CA . SER A 1 262 ? 3.379 2.776 8.833 1.00 93.00 262 SER A CA 1
ATOM 2146 C C . SER A 1 262 ? 4.876 2.464 8.778 1.00 93.00 262 SER A C 1
ATOM 2148 O O . SER A 1 262 ? 5.317 1.508 8.142 1.00 93.00 262 SER A O 1
ATOM 2150 N N . SER A 1 263 ? 5.682 3.272 9.467 1.00 90.38 263 SER A N 1
ATOM 2151 C CA . SER A 1 263 ? 7.151 3.233 9.387 1.00 90.38 263 SER A CA 1
ATOM 2152 C C . SER A 1 263 ? 7.794 1.922 9.861 1.00 90.38 263 SER A C 1
ATOM 2154 O O . SER A 1 263 ? 8.911 1.619 9.452 1.00 90.38 263 SER A O 1
ATOM 2156 N N . LYS A 1 264 ? 7.102 1.126 10.689 1.00 93.50 264 LYS A N 1
ATOM 2157 C CA . LYS A 1 264 ? 7.572 -0.187 11.180 1.00 93.50 264 LYS A CA 1
ATOM 2158 C C . LYS A 1 264 ? 7.157 -1.372 10.297 1.00 93.50 264 LYS A C 1
ATOM 2160 O O . LYS A 1 264 ? 7.557 -2.501 10.561 1.00 93.50 264 LYS A O 1
ATOM 2165 N N . SER A 1 265 ? 6.347 -1.134 9.270 1.00 95.62 265 SER A N 1
ATOM 2166 C CA . SER A 1 265 ? 5.823 -2.178 8.381 1.00 95.62 265 SER A CA 1
ATOM 2167 C C . SER A 1 265 ? 6.745 -2.658 7.254 1.00 95.62 265 SER A C 1
ATOM 2169 O O . SER A 1 265 ? 6.601 -3.820 6.871 1.00 95.62 265 SER A O 1
ATOM 2171 N N . PRO A 1 266 ? 7.687 -1.854 6.711 1.00 94.44 266 PRO A N 1
ATOM 2172 C CA . PRO A 1 266 ? 8.488 -2.264 5.557 1.00 94.44 266 PRO A CA 1
ATOM 2173 C C . PRO A 1 266 ? 9.204 -3.621 5.685 1.00 94.44 266 PRO A C 1
ATOM 2175 O O . PRO A 1 266 ? 9.165 -4.366 4.700 1.00 94.44 266 PRO A O 1
ATOM 2178 N N . PRO A 1 267 ? 9.778 -4.013 6.846 1.00 94.44 267 PRO A N 1
ATOM 2179 C CA . PRO A 1 267 ? 10.397 -5.333 7.018 1.00 94.44 267 PRO A CA 1
ATOM 2180 C C . PRO A 1 267 ? 9.472 -6.511 6.687 1.00 94.44 267 PRO A C 1
ATOM 2182 O O . PRO A 1 267 ? 9.923 -7.550 6.216 1.00 94.44 267 PRO A O 1
ATOM 2185 N N . PHE A 1 268 ? 8.162 -6.355 6.887 1.00 96.69 268 PHE A N 1
ATOM 2186 C CA . PHE A 1 268 ? 7.181 -7.429 6.720 1.00 96.69 268 PHE A CA 1
ATOM 2187 C C . PHE A 1 268 ? 6.686 -7.606 5.283 1.00 96.69 268 PHE A C 1
ATOM 2189 O O . PHE A 1 268 ? 5.822 -8.448 5.038 1.00 96.69 268 PHE A O 1
ATOM 2196 N N . THR A 1 269 ? 7.195 -6.835 4.321 1.00 95.50 269 THR A N 1
ATOM 2197 C CA . THR A 1 269 ? 6.687 -6.857 2.941 1.00 95.50 269 THR A CA 1
ATOM 2198 C C . THR A 1 269 ? 6.849 -8.239 2.299 1.00 95.50 269 THR A C 1
ATOM 2200 O O . THR A 1 269 ? 5.873 -8.825 1.831 1.00 95.50 269 THR A O 1
ATOM 2203 N N . ARG A 1 270 ? 8.058 -8.817 2.354 1.00 93.81 270 ARG A N 1
ATOM 2204 C CA . ARG A 1 270 ? 8.315 -10.168 1.828 1.00 93.81 270 ARG A CA 1
ATOM 2205 C C . ARG A 1 270 ? 7.667 -11.262 2.664 1.00 93.81 270 ARG A C 1
ATOM 2207 O O . ARG A 1 270 ? 7.214 -12.257 2.108 1.00 93.81 270 ARG A O 1
ATOM 2214 N N . GLU A 1 271 ? 7.588 -11.089 3.983 1.00 96.81 271 GLU A N 1
ATOM 2215 C CA . GLU A 1 271 ? 6.834 -12.013 4.837 1.00 96.81 271 GLU A CA 1
ATOM 2216 C C . GLU A 1 271 ? 5.365 -12.061 4.425 1.00 96.81 271 GLU A C 1
ATOM 2218 O O . GLU A 1 271 ? 4.831 -13.147 4.246 1.00 96.81 271 GLU A O 1
ATOM 2223 N N . SER A 1 272 ? 4.748 -10.911 4.156 1.00 98.19 272 SER A N 1
ATOM 2224 C CA . SER A 1 272 ? 3.364 -10.823 3.680 1.00 98.19 272 SER A CA 1
ATOM 2225 C C . SER A 1 272 ? 3.192 -11.461 2.296 1.00 98.19 272 SER A C 1
ATOM 2227 O O . SER A 1 272 ? 2.216 -12.175 2.054 1.00 98.19 272 SER A O 1
ATOM 2229 N N . ALA A 1 273 ? 4.163 -11.269 1.396 1.00 97.56 273 ALA A N 1
ATOM 2230 C CA . ALA A 1 273 ? 4.181 -11.924 0.091 1.00 97.56 273 ALA A CA 1
ATOM 2231 C C . ALA A 1 273 ? 4.319 -13.454 0.207 1.00 97.56 273 ALA A C 1
ATOM 2233 O O . ALA A 1 273 ? 3.595 -14.177 -0.482 1.00 97.56 273 ALA A O 1
ATOM 2234 N N . ARG A 1 274 ? 5.187 -13.960 1.098 1.00 97.00 274 ARG A N 1
ATOM 2235 C CA . ARG A 1 274 ? 5.329 -15.399 1.398 1.00 97.00 274 ARG A CA 1
ATOM 2236 C C . ARG A 1 274 ? 4.075 -15.967 2.052 1.00 97.00 274 ARG A C 1
ATOM 2238 O O . ARG A 1 274 ? 3.611 -17.019 1.633 1.00 97.00 274 ARG A O 1
ATOM 2245 N N . TRP A 1 275 ? 3.491 -15.247 3.009 1.00 98.19 275 TRP A N 1
ATOM 2246 C CA . TRP A 1 275 ? 2.251 -15.641 3.674 1.00 98.19 275 TRP A CA 1
ATOM 2247 C C . TRP A 1 275 ? 1.140 -15.902 2.655 1.00 98.19 275 TRP A C 1
ATOM 2249 O O . TRP A 1 275 ? 0.483 -16.936 2.721 1.00 98.19 275 TRP A O 1
ATOM 2259 N N . SER A 1 276 ? 0.997 -15.013 1.664 1.00 97.81 276 SER A N 1
ATOM 2260 C CA . SER A 1 276 ? -0.018 -15.142 0.608 1.00 97.81 276 SER A CA 1
ATOM 2261 C C . SER A 1 276 ? 0.211 -16.303 -0.368 1.00 97.81 276 SER A C 1
ATOM 2263 O O . SER A 1 276 ? -0.698 -16.650 -1.117 1.00 97.81 276 SER A O 1
ATOM 2265 N N . ALA A 1 277 ? 1.422 -16.869 -0.410 1.00 96.44 277 ALA A N 1
ATOM 2266 C CA . ALA A 1 277 ? 1.764 -17.989 -1.288 1.00 96.44 277 ALA A CA 1
ATOM 2267 C C . ALA A 1 277 ? 1.337 -19.345 -0.713 1.00 96.44 277 ALA A C 1
ATOM 2269 O O . ALA A 1 277 ? 1.275 -20.329 -1.445 1.00 96.44 277 ALA A O 1
ATOM 2270 N N . ASP A 1 278 ? 1.090 -19.399 0.593 1.00 97.38 278 ASP A N 1
ATOM 2271 C CA . ASP A 1 278 ? 0.833 -20.631 1.319 1.00 97.38 278 ASP A CA 1
ATOM 2272 C C . ASP A 1 278 ? -0.685 -20.869 1.454 1.00 97.38 278 ASP A C 1
ATOM 2274 O O . ASP A 1 278 ? -1.382 -20.092 2.118 1.00 97.38 278 ASP A O 1
ATOM 2278 N N . PRO A 1 279 ? -1.231 -21.936 0.842 1.00 96.94 279 PRO A N 1
ATOM 2279 C CA . PRO A 1 279 ? -2.659 -22.229 0.892 1.00 96.94 279 PRO A CA 1
ATOM 2280 C C . PRO A 1 279 ? -3.166 -22.541 2.307 1.00 96.94 279 PRO A C 1
ATOM 2282 O O . PRO A 1 279 ? -4.338 -22.281 2.592 1.00 96.94 279 PRO A O 1
ATOM 2285 N N . GLU A 1 280 ? -2.317 -23.036 3.215 1.00 98.06 280 GLU A N 1
ATOM 2286 C CA . GLU A 1 280 ? -2.713 -23.286 4.605 1.00 98.06 280 GLU A CA 1
ATOM 2287 C C . GLU A 1 280 ? -2.994 -21.973 5.343 1.00 98.06 280 GLU A C 1
ATOM 2289 O O . GLU A 1 280 ? -3.924 -21.889 6.148 1.00 98.06 280 GLU A O 1
ATOM 2294 N N . ASN A 1 281 ? -2.251 -20.906 5.033 1.00 98.38 281 ASN A N 1
ATOM 2295 C CA . ASN A 1 281 ? -2.516 -19.572 5.574 1.00 98.38 281 ASN A CA 1
ATOM 2296 C C . ASN A 1 281 ? -3.878 -19.037 5.134 1.00 98.38 281 ASN A C 1
ATOM 2298 O O . ASN A 1 281 ? -4.634 -18.519 5.958 1.00 98.38 281 ASN A O 1
ATOM 2302 N N . LEU A 1 282 ? -4.210 -19.203 3.852 1.00 97.94 282 LEU A N 1
ATOM 2303 C CA . LEU A 1 282 ? -5.496 -18.776 3.298 1.00 97.94 282 LEU A CA 1
ATOM 2304 C C . LEU A 1 282 ? -6.653 -19.571 3.911 1.00 97.94 282 LEU A C 1
ATOM 2306 O O . LEU A 1 282 ? -7.687 -19.006 4.272 1.00 97.94 282 LEU A O 1
ATOM 2310 N N . GLN A 1 283 ? -6.462 -20.879 4.097 1.00 98.25 283 GLN A N 1
ATOM 2311 C CA . GLN A 1 283 ? -7.438 -21.722 4.774 1.00 98.25 283 GLN A CA 1
ATOM 2312 C C . GLN A 1 283 ? -7.660 -21.269 6.221 1.00 98.25 283 GLN A C 1
ATOM 2314 O O . GLN A 1 283 ? -8.811 -21.108 6.632 1.00 98.25 283 GLN A O 1
ATOM 2319 N N . ARG A 1 284 ? -6.585 -21.011 6.978 1.00 98.50 284 ARG A N 1
ATOM 2320 C CA . ARG A 1 284 ? -6.673 -20.497 8.354 1.00 98.50 284 ARG A CA 1
ATOM 2321 C C . ARG A 1 284 ? -7.380 -19.143 8.414 1.00 98.50 284 ARG A C 1
ATOM 2323 O O . ARG A 1 284 ? -8.240 -18.957 9.269 1.00 98.50 284 ARG A O 1
ATOM 2330 N N . TYR A 1 285 ? -7.078 -18.235 7.486 1.00 98.50 285 TYR A N 1
ATOM 2331 C CA . TYR A 1 285 ? -7.747 -16.936 7.371 1.00 98.50 285 TYR A CA 1
ATOM 2332 C C . TYR A 1 285 ? -9.265 -17.078 7.177 1.00 98.50 285 TYR A C 1
ATOM 2334 O O . TYR A 1 285 ? -10.050 -16.446 7.887 1.00 98.50 285 TYR A O 1
ATOM 2342 N N . HIS A 1 286 ? -9.697 -17.962 6.274 1.00 98.44 286 HIS A N 1
ATOM 2343 C CA . HIS A 1 286 ? -11.120 -18.222 6.052 1.00 98.44 286 HIS A CA 1
ATOM 2344 C C . HIS A 1 286 ? -11.795 -18.923 7.235 1.00 98.44 286 HIS A C 1
ATOM 2346 O O . HIS A 1 286 ? -12.905 -18.549 7.613 1.00 98.44 286 HIS A O 1
ATOM 2352 N N . GLN A 1 287 ? -11.132 -19.903 7.856 1.00 98.50 287 GLN A N 1
ATOM 2353 C CA . GLN A 1 287 ? -11.633 -20.573 9.063 1.00 98.50 287 GLN A CA 1
ATOM 2354 C C . GLN A 1 287 ? -11.785 -19.603 10.241 1.00 98.50 287 GLN A C 1
ATOM 2356 O O . GLN A 1 287 ? -12.701 -19.755 11.045 1.00 98.50 287 GLN A O 1
ATOM 2361 N N . ALA A 1 288 ? -10.936 -18.575 10.309 1.00 98.38 288 ALA A N 1
ATOM 2362 C CA . ALA A 1 288 ? -11.023 -17.489 11.280 1.00 98.38 288 ALA A CA 1
ATOM 2363 C C . ALA A 1 288 ? -12.082 -16.423 10.925 1.00 98.38 288 ALA A C 1
ATOM 2365 O O . ALA A 1 288 ? -12.124 -15.366 11.556 1.00 98.38 288 ALA A O 1
ATOM 2366 N N . GLY A 1 289 ? -12.935 -16.667 9.923 1.00 98.12 289 GLY A N 1
ATOM 2367 C CA . GLY A 1 289 ? -13.975 -15.727 9.506 1.00 98.12 289 GLY A CA 1
ATOM 2368 C C . GLY A 1 289 ? -13.406 -14.471 8.847 1.00 98.12 289 GLY A C 1
ATOM 2369 O O . GLY A 1 289 ? -13.856 -13.369 9.152 1.00 98.12 289 GLY A O 1
ATOM 2370 N N . ASN A 1 290 ? -12.406 -14.644 7.974 1.00 98.31 290 ASN A N 1
ATOM 2371 C CA . ASN A 1 290 ? -11.688 -13.569 7.283 1.00 98.31 290 ASN A CA 1
ATOM 2372 C C . ASN A 1 290 ? -10.983 -12.601 8.247 1.00 98.31 290 ASN A C 1
ATOM 2374 O O . ASN A 1 290 ? -10.979 -11.390 8.037 1.00 98.31 290 ASN A O 1
ATOM 2378 N N . ARG A 1 291 ? -10.399 -13.123 9.330 1.00 98.00 291 ARG A N 1
ATOM 2379 C CA . ARG A 1 291 ? -9.579 -12.341 10.265 1.00 98.00 291 ARG A CA 1
ATOM 2380 C C . ARG A 1 291 ? -8.143 -12.837 10.256 1.00 98.00 291 ARG A C 1
ATOM 2382 O O . ARG A 1 291 ? -7.890 -14.035 10.358 1.00 98.00 291 ARG A O 1
ATOM 2389 N N . MET A 1 292 ? -7.201 -11.904 10.158 1.00 97.69 292 MET A N 1
ATOM 2390 C CA . MET A 1 292 ? -5.778 -12.229 10.174 1.00 97.69 292 MET A CA 1
ATOM 2391 C C . MET A 1 292 ? -5.275 -12.583 11.575 1.00 97.69 292 MET A C 1
ATOM 2393 O O . MET A 1 292 ? -5.658 -11.975 12.572 1.00 97.69 292 MET A O 1
ATOM 2397 N N . ASP A 1 293 ? -4.322 -13.509 11.629 1.00 96.50 293 ASP A N 1
ATOM 2398 C CA . ASP A 1 293 ? -3.687 -14.002 12.855 1.00 96.50 293 ASP A CA 1
ATOM 2399 C C . ASP A 1 293 ? -2.635 -13.049 13.453 1.00 96.50 293 ASP A C 1
ATOM 2401 O O . ASP A 1 293 ? -1.992 -13.384 14.442 1.00 96.50 293 ASP A O 1
ATOM 2405 N N . ILE A 1 294 ? -2.414 -11.883 12.847 1.00 96.75 294 ILE A N 1
ATOM 2406 C CA . ILE A 1 294 ? -1.412 -10.887 13.271 1.00 96.75 294 ILE A CA 1
ATOM 2407 C C . ILE A 1 294 ? -1.975 -9.793 14.177 1.00 96.75 294 ILE A C 1
ATOM 2409 O O . ILE A 1 294 ? -1.206 -9.006 14.726 1.00 96.75 294 ILE A O 1
ATOM 2413 N N . LEU A 1 295 ? -3.298 -9.716 14.321 1.00 96.12 295 LEU A N 1
ATOM 2414 C CA . LEU A 1 295 ? -3.945 -8.665 15.101 1.00 96.12 295 LEU A CA 1
ATOM 2415 C C . LEU A 1 295 ? -3.582 -8.808 16.586 1.00 96.12 295 LEU A C 1
ATOM 2417 O O . LEU A 1 295 ? -3.719 -9.886 17.163 1.00 96.12 295 LEU A O 1
ATOM 2421 N N . GLY A 1 296 ? -3.104 -7.720 17.195 1.00 94.75 296 GLY A N 1
ATOM 2422 C CA . GLY A 1 296 ? -2.707 -7.678 18.608 1.00 94.75 296 GLY A CA 1
ATOM 2423 C C . GLY A 1 296 ? -1.350 -8.316 18.932 1.00 94.75 296 GLY A C 1
ATOM 2424 O O . GLY A 1 296 ? -0.995 -8.415 20.108 1.00 94.75 296 GLY A O 1
ATOM 2425 N N . LYS A 1 297 ? -0.574 -8.753 17.932 1.00 96.69 297 LYS A N 1
ATOM 2426 C CA . LYS A 1 297 ? 0.776 -9.283 18.166 1.00 96.69 297 LYS A CA 1
ATOM 2427 C C . LYS A 1 297 ? 1.776 -8.171 18.480 1.00 96.69 297 LYS A C 1
ATOM 2429 O O . LYS A 1 297 ? 1.708 -7.074 17.933 1.00 96.69 297 LYS A O 1
ATOM 2434 N N . ASN A 1 298 ? 2.757 -8.477 19.331 1.00 96.69 298 ASN A N 1
ATOM 2435 C CA . ASN A 1 298 ? 3.849 -7.553 19.619 1.00 96.69 298 ASN A CA 1
ATOM 2436 C C . ASN A 1 298 ? 4.786 -7.441 18.405 1.00 96.69 298 ASN A C 1
ATOM 2438 O O . ASN A 1 298 ? 5.396 -8.425 17.987 1.00 96.69 298 ASN A O 1
ATOM 2442 N N . ILE A 1 299 ? 4.918 -6.232 17.859 1.00 95.25 299 ILE A N 1
ATOM 2443 C CA . ILE A 1 299 ? 5.668 -6.012 16.619 1.00 95.25 299 ILE A CA 1
ATOM 2444 C C . ILE A 1 299 ? 7.163 -6.319 16.749 1.00 95.25 299 ILE A C 1
ATOM 2446 O O . ILE A 1 299 ? 7.757 -6.846 15.813 1.00 95.25 299 ILE A O 1
ATOM 2450 N N . ASP A 1 300 ? 7.766 -6.043 17.905 1.00 94.56 300 ASP A N 1
ATOM 2451 C CA . ASP A 1 300 ? 9.197 -6.257 18.120 1.00 94.56 300 ASP A CA 1
ATOM 2452 C C . ASP A 1 300 ? 9.511 -7.759 18.195 1.00 94.56 300 ASP A C 1
ATOM 2454 O O . ASP A 1 300 ? 10.519 -8.213 17.657 1.00 94.56 300 ASP A O 1
ATOM 2458 N N . GLN A 1 301 ? 8.609 -8.555 18.780 1.00 96.75 301 GLN A N 1
ATOM 2459 C CA . GLN A 1 301 ? 8.701 -10.018 18.758 1.00 96.75 301 GLN A CA 1
ATOM 2460 C C . GLN A 1 301 ? 8.518 -10.580 17.345 1.00 96.75 301 GLN A C 1
ATOM 2462 O O . GLN A 1 301 ? 9.278 -11.451 16.930 1.00 96.75 301 GLN A O 1
ATOM 2467 N N . GLU A 1 302 ? 7.556 -10.056 16.584 1.00 96.69 302 GLU A N 1
ATOM 2468 C CA . GLU A 1 302 ? 7.316 -10.482 15.200 1.00 96.69 302 GLU A CA 1
ATOM 2469 C C . GLU A 1 302 ? 8.495 -10.142 14.275 1.00 96.69 302 GLU A C 1
ATOM 2471 O O . GLU A 1 302 ? 8.837 -10.938 13.401 1.00 96.69 302 GLU A O 1
ATOM 2476 N N . LEU A 1 303 ? 9.173 -9.008 14.490 1.00 94.69 303 LEU A N 1
ATOM 2477 C CA . LEU A 1 303 ? 10.393 -8.650 13.756 1.00 94.69 303 LEU A CA 1
ATOM 2478 C C . LEU A 1 303 ? 11.513 -9.681 13.965 1.00 94.69 303 LEU A C 1
ATOM 2480 O O . LEU A 1 303 ? 12.257 -9.978 13.030 1.00 94.69 303 LEU A O 1
ATOM 2484 N N . LEU A 1 304 ? 11.629 -10.266 15.161 1.00 95.44 304 LEU A N 1
ATOM 2485 C CA . LEU A 1 304 ? 12.638 -11.293 15.452 1.00 95.44 304 LEU A CA 1
ATOM 2486 C C . LEU A 1 304 ? 12.393 -12.613 14.707 1.00 95.44 304 LEU A C 1
ATOM 2488 O O . LEU A 1 304 ? 13.325 -13.409 14.587 1.00 95.44 304 LEU A O 1
ATOM 2492 N N . LEU A 1 305 ? 11.182 -12.839 14.188 1.00 95.25 305 LEU A N 1
ATOM 2493 C CA . LEU A 1 305 ? 10.849 -14.017 13.381 1.00 95.25 305 LEU A CA 1
ATOM 2494 C C . LEU A 1 305 ? 11.272 -13.870 11.913 1.00 95.25 305 LEU A C 1
ATOM 2496 O O . LEU A 1 305 ? 11.352 -14.865 11.195 1.00 95.25 305 LEU A O 1
ATOM 2500 N N . LEU A 1 306 ? 11.553 -12.647 11.455 1.00 93.94 306 LEU A N 1
ATOM 2501 C CA . LEU A 1 306 ? 11.987 -12.395 10.081 1.00 93.94 306 LEU A CA 1
ATOM 2502 C C . LEU A 1 306 ? 13.450 -12.813 9.865 1.00 93.94 306 LEU A C 1
ATOM 2504 O O . LEU A 1 306 ? 14.235 -12.782 10.819 1.00 93.94 306 LEU A O 1
ATOM 2508 N N . PRO A 1 307 ? 13.865 -13.129 8.626 1.00 91.38 307 PRO A N 1
ATOM 2509 C CA . PRO A 1 307 ? 15.281 -13.217 8.269 1.00 91.38 307 PRO A CA 1
ATOM 2510 C C . PRO A 1 307 ? 16.036 -11.942 8.669 1.00 91.38 307 PRO A C 1
ATOM 2512 O O . PRO A 1 307 ? 15.489 -10.842 8.575 1.00 91.38 307 PRO A O 1
ATOM 2515 N N . ALA A 1 308 ? 17.275 -12.077 9.152 1.00 88.94 308 ALA A N 1
ATOM 2516 C CA . ALA A 1 308 ? 18.031 -10.965 9.738 1.00 88.94 308 ALA A CA 1
ATOM 2517 C C . ALA A 1 308 ? 18.212 -9.791 8.760 1.00 88.94 308 ALA A C 1
ATOM 2519 O O . ALA A 1 308 ? 18.133 -8.631 9.162 1.00 88.94 308 ALA A O 1
ATOM 2520 N N . GLU A 1 309 ? 18.387 -10.101 7.479 1.00 83.94 309 GLU A N 1
ATOM 2521 C CA . GLU A 1 309 ? 18.528 -9.150 6.385 1.00 83.94 309 GLU A CA 1
ATOM 2522 C C . GLU A 1 309 ? 17.261 -8.321 6.130 1.00 83.94 309 GLU A C 1
ATOM 2524 O O . GLU A 1 309 ? 17.364 -7.170 5.721 1.00 83.94 309 GLU A O 1
ATOM 2529 N N . GLU A 1 310 ? 16.067 -8.848 6.417 1.00 88.94 310 GLU A N 1
ATOM 2530 C CA . GLU A 1 310 ? 14.805 -8.125 6.203 1.00 88.94 310 GLU A CA 1
ATOM 2531 C C . GLU A 1 310 ? 14.497 -7.144 7.348 1.00 88.94 310 GLU A C 1
ATOM 2533 O O . GLU A 1 310 ? 13.854 -6.116 7.132 1.00 88.94 310 GLU A O 1
ATOM 2538 N N . ARG A 1 311 ? 15.000 -7.414 8.562 1.00 89.62 311 ARG A N 1
ATOM 2539 C CA . ARG A 1 311 ? 14.691 -6.643 9.786 1.00 89.62 311 ARG A CA 1
ATOM 2540 C C . ARG A 1 311 ? 15.175 -5.200 9.748 1.00 89.62 311 ARG A C 1
ATOM 2542 O O . ARG A 1 311 ? 14.574 -4.340 10.383 1.00 89.62 311 ARG A O 1
ATOM 2549 N N . SER A 1 312 ? 16.277 -4.941 9.051 1.00 84.06 312 SER A N 1
ATOM 2550 C CA . SER A 1 312 ? 16.894 -3.614 8.993 1.00 84.06 312 SER A CA 1
ATOM 2551 C C . SER A 1 312 ? 16.226 -2.679 7.984 1.00 84.06 312 SER A C 1
ATOM 2553 O O . SER A 1 312 ? 16.596 -1.509 7.909 1.00 84.06 312 SER A O 1
ATOM 2555 N N . TYR A 1 313 ? 15.234 -3.148 7.217 1.00 82.06 313 TYR A N 1
ATOM 2556 C CA . TYR A 1 313 ? 14.600 -2.320 6.200 1.00 82.06 313 TYR A CA 1
ATOM 2557 C C . TYR A 1 313 ? 13.656 -1.263 6.788 1.00 82.06 313 TYR A C 1
ATOM 2559 O O . TYR A 1 313 ? 12.629 -1.589 7.370 1.00 82.06 313 TYR A O 1
ATOM 2567 N N . THR A 1 314 ? 13.940 0.019 6.571 1.00 81.56 314 THR A N 1
ATOM 2568 C CA . THR A 1 314 ? 13.137 1.144 7.085 1.00 81.56 314 THR A CA 1
ATOM 2569 C C . THR A 1 314 ? 12.325 1.862 6.000 1.00 81.56 314 THR A C 1
ATOM 2571 O O . THR A 1 314 ? 11.783 2.943 6.238 1.00 81.56 314 THR A O 1
ATOM 2574 N N . GLY A 1 315 ? 12.205 1.271 4.805 1.00 83.56 315 GLY A N 1
ATOM 2575 C CA . GLY A 1 315 ? 11.415 1.841 3.711 1.00 83.56 315 GLY A CA 1
ATOM 2576 C C . GLY A 1 315 ? 12.044 3.095 3.106 1.00 83.56 315 GLY A C 1
ATOM 2577 O O . GLY A 1 315 ? 13.247 3.130 2.851 1.00 83.56 315 GLY A O 1
ATOM 2578 N N . SER A 1 316 ? 11.235 4.139 2.905 1.00 80.25 316 SER A N 1
ATOM 2579 C CA . SER A 1 316 ? 11.633 5.417 2.292 1.00 80.25 316 SER A CA 1
ATOM 2580 C C . SER A 1 316 ? 12.755 6.167 3.019 1.00 80.25 316 SER A C 1
ATOM 2582 O O . SER A 1 316 ? 13.376 7.054 2.436 1.00 80.25 316 SER A O 1
ATOM 2584 N N . ARG A 1 317 ? 13.032 5.813 4.280 1.00 79.75 317 ARG A N 1
ATOM 2585 C CA . ARG A 1 317 ? 14.111 6.394 5.095 1.00 79.75 317 ARG A CA 1
ATOM 2586 C C . ARG A 1 317 ? 15.404 5.578 5.072 1.00 79.75 317 ARG A C 1
ATOM 2588 O O . ARG A 1 317 ? 16.344 5.947 5.764 1.00 79.75 317 ARG A O 1
ATOM 2595 N N . HIS A 1 318 ? 15.455 4.465 4.343 1.00 80.75 318 HIS A N 1
ATOM 2596 C CA . HIS A 1 318 ? 16.657 3.644 4.298 1.00 80.75 318 HIS A CA 1
ATOM 2597 C C . HIS A 1 318 ? 17.701 4.258 3.361 1.00 80.75 318 HIS A C 1
ATOM 2599 O O . HIS A 1 318 ? 17.421 4.525 2.195 1.00 80.75 318 HIS A O 1
ATOM 2605 N N . ASP A 1 319 ? 18.947 4.349 3.827 1.00 77.69 319 ASP A N 1
ATOM 2606 C CA . ASP A 1 319 ? 20.080 4.912 3.070 1.00 77.69 319 ASP A CA 1
ATOM 2607 C C . ASP A 1 319 ? 20.462 4.113 1.811 1.00 77.69 319 ASP A C 1
ATOM 2609 O O . ASP A 1 319 ? 21.275 4.546 0.998 1.00 77.69 319 ASP A O 1
ATOM 2613 N N . ASN A 1 320 ? 19.885 2.924 1.642 1.00 74.38 320 ASN A N 1
ATOM 2614 C CA . ASN A 1 320 ? 20.170 2.020 0.545 1.00 74.38 320 ASN A CA 1
ATOM 2615 C C . ASN A 1 320 ? 18.836 1.632 -0.102 1.00 74.38 320 ASN A C 1
ATOM 2617 O O . ASN A 1 320 ? 18.168 0.718 0.386 1.00 74.38 320 ASN A O 1
ATOM 2621 N N . PRO A 1 321 ? 18.448 2.275 -1.216 1.00 62.72 321 PRO A N 1
ATOM 2622 C CA . PRO A 1 321 ? 17.197 1.966 -1.906 1.00 62.72 321 PRO A CA 1
ATOM 2623 C C . PRO A 1 321 ? 17.209 0.571 -2.554 1.00 62.72 321 PRO A C 1
ATOM 2625 O O . PRO A 1 321 ? 16.178 0.098 -3.030 1.00 62.72 321 PRO A O 1
ATOM 2628 N N . LEU A 1 322 ? 18.375 -0.085 -2.599 1.00 65.06 322 LEU A N 1
ATOM 2629 C CA . LEU A 1 322 ? 18.538 -1.453 -3.077 1.00 65.06 322 LEU A CA 1
ATOM 2630 C C . LEU A 1 322 ? 18.375 -2.482 -1.950 1.00 65.06 322 LEU A C 1
ATOM 2632 O O . LEU A 1 322 ? 18.220 -3.663 -2.239 1.00 65.06 322 LEU A O 1
ATOM 2636 N N . TRP A 1 323 ? 18.417 -2.073 -0.681 1.00 62.88 323 TRP A N 1
ATOM 2637 C CA . TRP A 1 323 ? 18.301 -2.962 0.476 1.00 62.88 323 TRP A CA 1
ATOM 2638 C C . TRP A 1 323 ? 16.835 -3.227 0.850 1.00 62.88 323 TRP A C 1
ATOM 2640 O O . TRP A 1 323 ? 16.008 -2.333 0.673 1.00 62.88 323 TRP A O 1
ATOM 2650 N N . PRO A 1 324 ? 16.488 -4.410 1.396 1.00 55.75 324 PRO A N 1
ATOM 2651 C CA . PRO A 1 324 ? 17.261 -5.656 1.537 1.00 55.75 324 PRO A CA 1
ATOM 2652 C C . PRO A 1 324 ? 17.217 -6.521 0.273 1.00 55.75 324 PRO A C 1
ATOM 2654 O O . PRO A 1 324 ? 17.286 -7.748 0.315 1.00 55.75 324 PRO A O 1
ATOM 2657 N N . TYR A 1 325 ? 17.013 -5.893 -0.879 1.00 66.06 325 TYR A N 1
ATOM 2658 C CA . TYR A 1 325 ? 16.474 -6.574 -2.040 1.00 66.06 325 TYR A CA 1
ATOM 2659 C C . TYR A 1 325 ? 17.450 -6.715 -3.216 1.00 66.06 325 TYR A C 1
ATOM 2661 O O . TYR A 1 325 ? 17.052 -7.227 -4.262 1.00 66.06 325 TYR A O 1
ATOM 2669 N N . ASN A 1 326 ? 18.716 -6.314 -3.060 1.00 64.12 326 ASN A N 1
ATOM 2670 C CA . ASN A 1 326 ? 19.758 -6.562 -4.052 1.00 64.12 326 ASN A CA 1
ATOM 2671 C C . ASN A 1 326 ? 20.126 -8.056 -4.049 1.00 64.12 326 ASN A C 1
ATOM 2673 O O . ASN A 1 326 ? 20.555 -8.601 -3.033 1.00 64.12 326 ASN A O 1
ATOM 2677 N N . ARG A 1 327 ? 19.974 -8.719 -5.200 1.00 54.94 327 ARG A N 1
ATOM 2678 C CA . ARG A 1 327 ? 20.312 -10.141 -5.377 1.00 54.94 327 ARG A CA 1
ATOM 2679 C C . ARG A 1 327 ? 21.817 -10.424 -5.345 1.00 54.94 327 ARG A C 1
ATOM 2681 O O . ARG A 1 327 ? 22.193 -11.586 -5.236 1.00 54.94 327 ARG A O 1
ATOM 2688 N N . GLU A 1 328 ? 22.675 -9.408 -5.429 1.00 53.28 328 GLU A N 1
ATOM 2689 C CA . GLU A 1 328 ? 24.133 -9.592 -5.373 1.00 53.28 328 GLU A CA 1
ATOM 2690 C C . GLU A 1 328 ? 24.622 -10.145 -4.027 1.00 53.28 328 GLU A C 1
ATOM 2692 O O . GLU A 1 328 ? 25.653 -10.803 -3.995 1.00 53.28 328 GLU A O 1
ATOM 2697 N N . ALA A 1 329 ? 23.864 -9.967 -2.939 1.00 42.06 329 ALA A N 1
ATOM 2698 C CA . ALA A 1 329 ? 24.196 -10.541 -1.632 1.00 42.06 329 ALA A CA 1
ATOM 2699 C C . ALA A 1 329 ? 23.831 -12.037 -1.485 1.00 42.06 329 ALA A C 1
ATOM 2701 O O . ALA A 1 329 ? 24.103 -12.623 -0.442 1.00 42.06 329 ALA A O 1
ATOM 2702 N N . LEU A 1 330 ? 23.203 -12.653 -2.498 1.00 37.88 330 LEU A N 1
ATOM 2703 C CA . LEU A 1 330 ? 22.750 -14.056 -2.488 1.00 37.88 330 LEU A CA 1
ATOM 2704 C C . LEU A 1 330 ? 23.533 -14.959 -3.465 1.00 37.88 330 LEU A C 1
ATOM 2706 O O . LEU A 1 330 ? 23.045 -16.035 -3.817 1.00 37.88 330 LEU A O 1
ATOM 2710 N N . ARG A 1 331 ? 24.709 -14.526 -3.938 1.00 35.75 331 ARG A N 1
ATOM 2711 C CA . ARG A 1 331 ? 25.615 -15.353 -4.751 1.00 35.75 331 ARG A CA 1
ATOM 2712 C C . ARG A 1 331 ? 26.834 -15.804 -3.973 1.00 35.75 331 ARG A C 1
ATOM 2714 O O . ARG A 1 331 ? 27.418 -14.952 -3.271 1.00 35.75 331 ARG A O 1
#

Secondary structure (DSSP, 8-state):
---S----------PPPPPP-------------SSPPPTT-TTSPPGGGG----HHHHHHHHHHHT-HHHHHHHHTTT-----PPPP--TTS-----EETTEE---HHHHHHHHHHHHHHHHHHHHHHHHHHHH-TTTGGG-S-TTS-HHHHHHHHHHHHTTS-SHHHHHHHHHHHHSPPEEEEETTEEEEESSSHHHHHHHHHT-TTS-TTTTTPPPPHHHHHHHHHHHHHHHHHTTHHHH-HHHHHHHHHHHHHHHHHH-TT-GGGHHHHHHHTT-HHHHHHHHHTTS--TTTT--HHHHHHTS-HHHHT--GGG-S-TTTTT-GGGG-

InterPro domains:
  IPR012292 Globin/Protoglobin [G3DSA:1.10.490.10] (110-260)

Organism: NCBI:txid2562237